Protein AF-X1NCQ0-F1 (afdb_monomer)

InterPro domains:
  IPR037110 Beta-galactosidase, domain 2 superfamily [G3DSA:2.102.20.10] (114-263)

Radius of gyration: 25.23 Å; Cα contacts (8 Å, |Δi|>4): 602; chains: 1; bounding box: 62×39×70 Å

Nearest PDB structures (foldseek):
  7vkx-assembly1_A  TM=8.506E-01  e=2.298E-07  Ignavibacterium album JCM 16511
  7x87-assembly1_A  TM=8.178E-01  e=2.187E-07  Ignavibacterium album
  7vl2-assembly1_B  TM=8.192E-01  e=2.414E-07  Ignavibacterium album JCM 16511
  7vkz-assembly1_A  TM=8.238E-01  e=3.409E-07  Ignavibacterium album JCM 16511
  7x87-assembly1_B  TM=8.189E-01  e=2.536E-07  Ignavibacterium album

Mean predicted aligned error: 5.71 Å

pLDDT: mean 92.25, std 6.55, range [54.31, 98.56]

Sequence (264 aa):
ATLPIMDLSYWKKTLLLDGLGIEISGKTKENLVKVKGKEILVRGETTIFRVSERSDAIVARTLEGKPCGLLKRKGKGRALILGFGISHVFDYHIDLIKDFASQMGIKPSIAVKLGEVMATVRSTVRAVNNSKYGFLFLNNYKDEPEHVKISLRIPGERRITSLPERGLIYVPQRSASVLPLNVPLSEKIKIKWSTVEILEYKVGKPVTLLMQGAGERDAEIVLSCKRAKIVRIDGKKNPFNYVGGLLKIHFKPSGKQQKLSIQL

Secondary structure (DSSP, 8-state):
--S--B-TTS-B--HHHHHHT-EEEEEE--SEEEETTEEEE-BSPEEEEE--S-GGGEEEEETT--EEEEEEEETTEEEEEESSBPPTTSTHHHHHHHHHHHHTT---SEEEEES--EEEEEE-SS-BTTB--EEEEEEE-SSS-EEEEEEE--TT-SS-EEESSSS-EEE-TTEEEEEEEEEEEETTEEEEEESSEEEEEE-SSSEEEEEE--TTS-EEEEEE-S--SEEEETTEE---EEETTEEEEEE---SSEEEEEEE-

Solvent-accessible surface area (backbone atoms only — not comparable to full-atom values): 14650 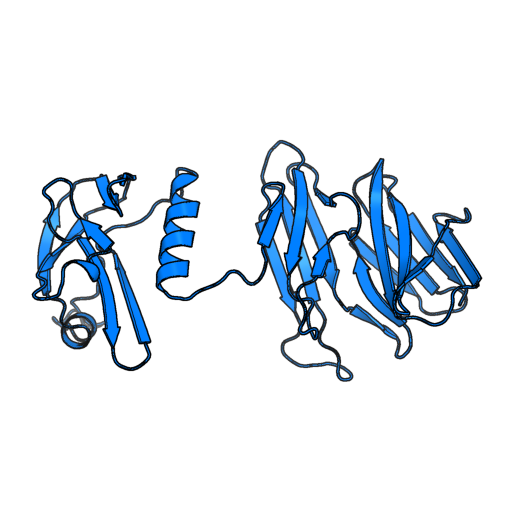Å² total; per-residue (Å²): 121,78,62,68,53,44,49,99,82,70,44,86,38,44,67,69,32,65,72,66,72,50,43,79,72,50,72,43,77,56,43,49,32,31,43,91,85,40,82,40,75,40,42,64,61,27,32,28,45,49,74,95,67,67,75,86,36,50,56,22,20,36,83,89,62,49,41,28,19,37,53,46,73,57,91,95,46,76,45,82,45,55,20,48,41,84,58,93,83,51,72,68,46,58,54,51,51,51,52,52,35,46,77,72,70,51,72,80,72,59,42,72,76,36,59,80,63,54,72,48,76,54,59,56,92,59,61,57,94,89,38,26,23,32,34,41,36,40,34,25,84,42,92,56,65,36,55,29,32,38,37,30,54,49,46,79,53,89,59,76,44,59,40,45,89,70,80,42,38,67,40,55,39,68,33,74,46,58,20,45,20,36,38,70,76,49,101,66,32,28,36,50,35,31,67,33,30,70,80,45,77,47,89,60,94,50,28,36,36,36,31,42,31,67,44,81,38,70,36,46,40,31,29,42,44,70,78,66,78,45,40,24,50,73,82,42,82,44,71,69,49,75,58,97,72,26,41,39,38,62,50,62,31,76,54,46,79,41,41,40,36,39,33,99

Foldseek 3Di:
DLDDQADPVRHGDCCVCVLQVKDFPDWDQDQWKAFVNDIAGFDDIQTFIDDPDDPVQQRIAHPVRTGRWGWTDDDPAIDTGGSTHHDPPDPVSVVVVVVVCVVRVHDDQKDWPFWDWDWDWDWDPDADVLFIWTWIKTFAAAQAKIWTWMWHAFGPHDDIDIPPPDGTQIAGHRGMFTKIDQADPDPAKTWNIWSWDFPDWDVDQKTKTWTAGQFDDKIKTKMQHPDWPFKDKQNHTFDWDADPNIIIGIDGGHNDIIMIITHD

Structure (mmCIF, N/CA/C/O backbone):
data_AF-X1NCQ0-F1
#
_entry.id   AF-X1NCQ0-F1
#
loop_
_atom_site.group_PDB
_atom_site.id
_atom_site.type_symbol
_atom_site.label_atom_id
_atom_site.label_alt_id
_atom_site.label_comp_id
_atom_site.label_asym_id
_atom_site.label_entity_id
_atom_site.label_seq_id
_atom_site.pdbx_PDB_ins_code
_atom_site.Cartn_x
_atom_site.Cartn_y
_atom_site.Cartn_z
_atom_site.occupancy
_atom_site.B_iso_or_equiv
_atom_site.auth_seq_id
_atom_site.auth_comp_id
_atom_site.auth_asym_id
_atom_site.auth_atom_id
_atom_site.pdbx_PDB_model_num
ATOM 1 N N . ALA A 1 1 ? 25.318 6.164 -21.129 1.00 54.31 1 ALA A N 1
ATOM 2 C CA . ALA A 1 1 ? 24.794 4.908 -21.706 1.00 54.31 1 ALA A CA 1
ATOM 3 C C . ALA A 1 1 ? 23.950 4.246 -20.634 1.00 54.31 1 ALA A C 1
ATOM 5 O O . ALA A 1 1 ? 24.338 4.326 -19.476 1.00 54.31 1 ALA A O 1
ATOM 6 N N . THR A 1 2 ? 22.807 3.660 -20.986 1.00 69.81 2 THR A N 1
ATOM 7 C CA . THR A 1 2 ? 21.862 3.123 -19.988 1.00 69.81 2 THR A CA 1
ATOM 8 C C . THR A 1 2 ? 22.340 1.805 -19.365 1.00 69.81 2 THR A C 1
ATOM 10 O O . THR A 1 2 ? 21.881 1.423 -18.295 1.00 69.81 2 THR A O 1
ATOM 13 N N . LEU A 1 3 ? 23.321 1.144 -19.993 1.00 83.44 3 LEU A N 1
ATOM 14 C CA . LEU A 1 3 ? 24.058 0.003 -19.450 1.00 83.44 3 LEU A CA 1
ATOM 15 C C . LEU A 1 3 ? 25.558 0.335 -19.345 1.00 83.44 3 LEU A C 1
ATOM 17 O O . LEU A 1 3 ? 26.074 1.056 -20.208 1.00 83.44 3 LEU A O 1
ATOM 21 N N . PRO A 1 4 ? 26.266 -0.186 -18.326 1.00 88.56 4 PRO A N 1
ATOM 22 C CA . PRO A 1 4 ? 27.700 0.026 -18.166 1.00 88.56 4 PRO A CA 1
ATOM 23 C C . PRO A 1 4 ? 28.485 -0.708 -19.263 1.00 88.56 4 PRO A C 1
ATOM 25 O O . PRO A 1 4 ? 28.293 -1.902 -19.484 1.00 88.56 4 PRO A O 1
ATOM 28 N N . ILE A 1 5 ? 29.374 0.023 -19.937 1.00 90.44 5 ILE A N 1
ATOM 29 C CA . ILE A 1 5 ? 30.310 -0.496 -20.957 1.00 90.44 5 ILE A CA 1
ATOM 30 C C . ILE A 1 5 ? 31.779 -0.348 -20.533 1.00 90.44 5 ILE A C 1
ATOM 32 O O . ILE A 1 5 ? 32.690 -0.667 -21.297 1.00 90.44 5 ILE A O 1
ATOM 36 N N . MET A 1 6 ? 32.001 0.179 -19.331 1.00 92.81 6 MET A N 1
ATOM 37 C CA . MET A 1 6 ? 33.302 0.387 -18.714 1.00 92.81 6 MET A CA 1
ATOM 38 C C . MET A 1 6 ? 33.254 -0.122 -17.276 1.00 92.81 6 MET A C 1
ATOM 40 O O . MET A 1 6 ? 32.185 -0.122 -16.656 1.00 92.81 6 MET A O 1
ATOM 44 N N . ASP A 1 7 ? 34.398 -0.549 -16.755 1.00 93.19 7 ASP A N 1
ATOM 45 C CA . ASP A 1 7 ? 34.560 -0.824 -15.332 1.00 93.19 7 ASP A CA 1
ATOM 46 C C . ASP A 1 7 ? 34.937 0.433 -14.533 1.00 93.19 7 ASP A C 1
ATOM 48 O O . ASP A 1 7 ? 34.972 1.548 -15.056 1.00 93.19 7 ASP A O 1
ATOM 52 N N . LEU A 1 8 ? 35.189 0.252 -13.235 1.00 93.81 8 LEU A N 1
ATOM 53 C CA . LEU A 1 8 ? 35.557 1.338 -12.323 1.00 93.81 8 LEU A CA 1
ATOM 54 C C . LEU A 1 8 ? 36.931 1.953 -12.638 1.00 93.81 8 LEU A C 1
ATOM 56 O O . LEU A 1 8 ? 37.225 3.046 -12.163 1.00 93.81 8 LEU A O 1
ATOM 60 N N . SER A 1 9 ? 37.750 1.275 -13.445 1.00 96.06 9 SER A N 1
ATOM 61 C CA . SER A 1 9 ? 39.043 1.754 -13.940 1.00 96.06 9 SER A CA 1
ATOM 62 C C . SER A 1 9 ? 38.930 2.401 -15.325 1.00 96.06 9 SER A C 1
ATOM 64 O O . SER A 1 9 ? 39.948 2.716 -15.935 1.00 96.06 9 SER A O 1
ATOM 66 N N . TYR A 1 10 ? 37.703 2.620 -15.818 1.00 91.38 10 TYR A N 1
ATOM 67 C CA . TYR A 1 10 ? 37.395 3.153 -17.149 1.00 91.38 10 TYR A CA 1
ATOM 68 C C . TYR A 1 10 ? 37.857 2.266 -18.311 1.00 91.38 10 TYR A C 1
ATOM 70 O O . TYR A 1 10 ? 37.913 2.713 -19.458 1.00 91.38 10 TYR A O 1
ATOM 78 N N . TRP A 1 11 ? 38.151 0.991 -18.060 1.00 94.88 11 TRP A N 1
ATOM 79 C CA . TRP A 1 11 ? 38.487 0.054 -19.124 1.00 94.88 11 TRP A CA 1
ATOM 80 C C . TRP A 1 11 ? 37.221 -0.510 -19.747 1.00 94.88 11 TRP A C 1
ATOM 82 O O . TRP A 1 11 ? 36.245 -0.795 -19.049 1.00 94.88 11 TRP A O 1
ATOM 92 N N . LYS A 1 12 ? 37.227 -0.688 -21.074 1.00 92.94 12 LYS A N 1
ATOM 93 C CA . LYS A 1 12 ? 36.084 -1.255 -21.799 1.00 92.94 12 LYS A CA 1
ATOM 94 C C . LYS A 1 12 ? 35.770 -2.645 -21.246 1.00 92.94 12 LYS A C 1
ATOM 96 O O . LYS A 1 12 ? 36.561 -3.574 -21.395 1.00 92.94 12 LYS A O 1
ATOM 101 N N . LYS A 1 13 ? 34.595 -2.785 -20.633 1.00 93.62 13 LYS A N 1
ATOM 102 C CA . LYS A 1 13 ? 34.150 -4.021 -19.990 1.00 93.62 13 LYS A CA 1
ATOM 103 C C . LYS A 1 13 ? 32.632 -4.142 -20.073 1.00 93.62 13 LYS A C 1
ATOM 105 O O . LYS A 1 13 ? 31.901 -3.336 -19.505 1.00 93.62 13 LYS A O 1
ATOM 110 N N . THR A 1 14 ? 32.159 -5.158 -20.790 1.00 91.06 14 THR A N 1
ATOM 111 C CA . THR A 1 14 ? 30.751 -5.330 -21.198 1.00 91.06 14 THR A CA 1
ATOM 112 C C . THR A 1 14 ? 30.057 -6.513 -20.527 1.00 91.06 14 THR A C 1
ATOM 114 O O . THR A 1 14 ? 29.036 -6.982 -21.017 1.00 91.06 14 THR A O 1
ATOM 117 N N . LEU A 1 15 ? 30.543 -6.955 -19.360 1.00 91.69 15 LEU A N 1
ATOM 118 C CA . LEU A 1 15 ? 30.093 -8.184 -18.682 1.00 91.69 15 LEU A CA 1
ATOM 119 C C . LEU A 1 15 ? 28.567 -8.353 -18.600 1.00 91.69 15 LEU A C 1
ATOM 121 O O . LEU A 1 15 ? 28.059 -9.460 -18.772 1.00 91.69 15 LEU A O 1
ATOM 125 N N . LEU A 1 16 ? 27.829 -7.272 -18.322 1.00 89.12 16 LEU A N 1
ATOM 126 C CA . LEU A 1 16 ? 26.368 -7.321 -18.238 1.00 89.12 16 LEU A CA 1
ATOM 127 C C . LEU A 1 16 ? 25.710 -7.512 -19.614 1.00 89.12 16 LEU A C 1
ATOM 129 O O . LEU A 1 16 ? 24.751 -8.272 -19.723 1.00 89.12 16 LEU A O 1
ATOM 133 N N . LEU A 1 17 ? 26.223 -6.844 -20.650 1.00 89.25 17 LEU A N 1
ATOM 134 C CA . LEU A 1 17 ? 25.743 -6.976 -22.026 1.00 89.25 17 LEU A CA 1
ATOM 135 C C . LEU A 1 17 ? 26.025 -8.380 -22.562 1.00 89.25 17 LEU A C 1
ATOM 137 O O . LEU A 1 17 ? 25.099 -9.056 -23.009 1.00 89.25 17 LEU A O 1
ATOM 141 N N . ASP A 1 18 ? 27.270 -8.838 -22.417 1.00 89.06 18 ASP A N 1
ATOM 142 C CA . ASP A 1 18 ? 27.722 -10.161 -22.858 1.00 89.06 18 ASP A CA 1
ATOM 143 C C . ASP A 1 18 ? 26.929 -11.251 -22.134 1.00 89.06 18 ASP A C 1
ATOM 145 O O . ASP A 1 18 ? 26.393 -12.181 -22.736 1.00 89.06 18 ASP A O 1
ATOM 149 N N . GLY A 1 19 ? 26.750 -11.081 -20.821 1.00 88.50 19 GLY A N 1
ATOM 150 C CA . GLY A 1 19 ? 25.954 -11.976 -20.001 1.00 88.50 19 GLY A CA 1
ATOM 151 C C . GLY A 1 19 ? 24.482 -12.046 -20.414 1.00 88.50 19 GLY A C 1
ATOM 152 O O . GLY A 1 19 ? 23.867 -13.092 -20.215 1.00 88.50 19 GLY A O 1
ATOM 153 N N . LEU A 1 20 ? 23.902 -10.980 -20.961 1.00 87.94 20 LEU A N 1
ATOM 154 C CA . LEU A 1 20 ? 22.500 -10.940 -21.387 1.00 87.94 20 LEU A CA 1
ATOM 155 C C . LEU A 1 20 ? 22.315 -11.177 -22.893 1.00 87.94 20 LEU A C 1
ATOM 157 O O . LEU A 1 20 ? 21.171 -11.177 -23.354 1.00 87.94 20 LEU A O 1
ATOM 161 N N . GLY A 1 21 ? 23.401 -11.369 -23.651 1.00 87.94 21 GLY A N 1
ATOM 162 C CA . GLY A 1 21 ? 23.351 -11.477 -25.109 1.00 87.94 21 GLY A CA 1
ATOM 163 C C . GLY A 1 21 ? 22.728 -10.234 -25.749 1.00 87.94 21 GLY A C 1
ATOM 164 O O . GLY A 1 21 ? 21.796 -10.341 -26.550 1.00 87.94 21 GLY A O 1
ATOM 165 N N . ILE A 1 22 ? 23.158 -9.048 -25.310 1.00 88.50 22 ILE A N 1
ATOM 166 C CA . ILE A 1 22 ? 22.684 -7.754 -25.813 1.00 88.50 22 ILE A CA 1
ATOM 167 C C . ILE A 1 22 ? 23.851 -7.034 -26.472 1.00 88.50 22 ILE A C 1
ATOM 169 O O . ILE A 1 22 ? 24.906 -6.889 -25.867 1.00 88.50 22 ILE A O 1
ATOM 173 N N . GLU A 1 23 ? 23.629 -6.495 -27.664 1.00 90.44 23 GLU A N 1
ATOM 174 C CA . GLU A 1 23 ? 24.571 -5.592 -28.318 1.00 90.44 23 GLU A CA 1
ATOM 175 C C . GLU A 1 23 ? 23.929 -4.206 -28.462 1.00 90.44 23 GLU A C 1
ATOM 177 O O . GLU A 1 23 ? 22.739 -4.078 -28.758 1.00 90.44 23 GLU A O 1
ATOM 182 N N . ILE A 1 24 ? 24.708 -3.147 -28.237 1.00 92.00 24 ILE A N 1
ATOM 183 C CA . ILE A 1 24 ? 24.272 -1.771 -28.495 1.00 92.00 24 ILE A CA 1
ATOM 184 C C . ILE A 1 24 ? 24.602 -1.439 -29.948 1.00 92.00 24 ILE A C 1
ATOM 186 O O . ILE A 1 24 ? 25.769 -1.447 -30.327 1.00 92.00 24 ILE A O 1
ATOM 190 N N . SER A 1 25 ? 23.589 -1.105 -30.748 1.00 92.19 25 SER A N 1
ATOM 191 C CA . SER A 1 25 ? 23.774 -0.728 -32.156 1.00 92.19 25 SER A CA 1
ATOM 192 C C . SER A 1 25 ? 23.889 0.775 -32.377 1.00 92.19 25 SER A C 1
ATOM 194 O O . SER A 1 25 ? 24.258 1.204 -33.465 1.00 92.19 25 SER A O 1
ATOM 196 N N . GLY A 1 26 ? 23.518 1.587 -31.388 1.00 92.62 26 GLY A N 1
ATOM 197 C CA . GLY A 1 26 ? 23.587 3.038 -31.498 1.00 92.62 26 GLY A CA 1
ATOM 198 C C . GLY A 1 26 ? 22.748 3.756 -30.453 1.00 92.62 26 GLY A C 1
ATOM 199 O O . GLY A 1 26 ? 22.337 3.181 -29.442 1.00 92.62 26 GLY A O 1
ATOM 200 N N . LYS A 1 27 ? 22.497 5.037 -30.713 1.00 93.38 27 LYS A N 1
ATOM 201 C CA . LYS A 1 27 ? 21.661 5.904 -29.886 1.00 93.38 27 LYS A CA 1
ATOM 202 C C . LYS A 1 27 ? 20.860 6.865 -30.759 1.00 93.38 27 LYS A C 1
ATOM 204 O O . LYS A 1 27 ? 21.308 7.212 -31.847 1.00 93.38 27 LYS A O 1
ATOM 209 N N . THR A 1 28 ? 19.725 7.325 -30.249 1.00 93.06 28 THR A N 1
ATOM 210 C CA . THR A 1 28 ? 18.941 8.433 -30.813 1.00 93.06 28 THR A CA 1
ATOM 211 C C . THR A 1 28 ? 18.637 9.464 -29.724 1.00 93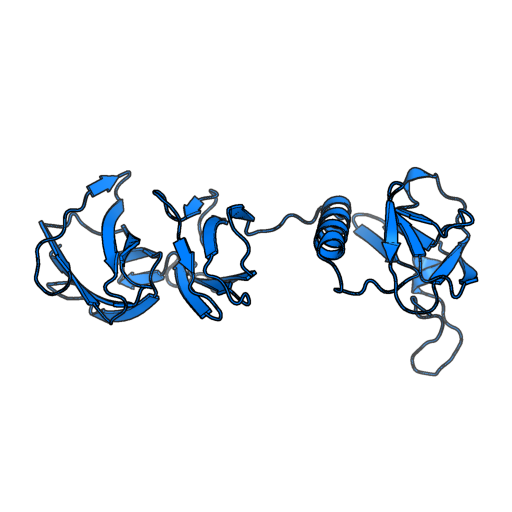.06 28 THR A C 1
ATOM 213 O O . THR A 1 28 ? 18.621 9.137 -28.535 1.00 93.06 28 THR A O 1
ATOM 216 N N . LYS A 1 29 ? 18.413 10.719 -30.123 1.00 89.44 29 LYS A N 1
ATOM 217 C CA . LYS A 1 29 ? 17.981 11.813 -29.234 1.00 89.44 29 LYS A CA 1
ATOM 218 C C . LYS A 1 29 ? 16.459 12.006 -29.232 1.00 89.44 29 LYS A C 1
ATOM 220 O O . LYS A 1 29 ? 15.976 12.987 -28.676 1.00 89.44 29 LYS A O 1
ATOM 225 N N . GLU A 1 30 ? 15.712 11.084 -29.841 1.00 86.12 30 GLU A N 1
ATOM 226 C CA . GLU A 1 30 ? 14.252 11.052 -29.748 1.00 86.12 30 GLU A CA 1
ATOM 227 C C . GLU A 1 30 ? 13.794 10.975 -28.288 1.00 86.12 30 GLU A C 1
ATOM 229 O O . GLU A 1 30 ? 14.270 10.150 -27.501 1.00 86.12 30 GLU A O 1
ATOM 234 N N . ASN A 1 31 ? 12.825 11.824 -27.956 1.00 89.88 31 ASN A N 1
ATOM 235 C CA . ASN A 1 31 ? 12.146 11.867 -26.666 1.00 89.88 31 ASN A CA 1
ATOM 236 C C . ASN A 1 31 ? 10.848 11.044 -26.657 1.00 89.88 31 ASN A C 1
ATOM 238 O O . ASN A 1 31 ? 10.126 11.078 -25.667 1.00 89.88 31 ASN A O 1
ATOM 242 N N . LEU A 1 32 ? 10.543 10.309 -27.727 1.00 93.69 32 LEU A N 1
ATOM 243 C CA . LEU A 1 32 ? 9.369 9.448 -27.825 1.00 93.69 32 LEU A CA 1
ATOM 244 C C . LEU A 1 32 ? 9.776 8.019 -28.174 1.00 93.69 32 LEU A C 1
ATOM 246 O O . LEU A 1 32 ? 10.616 7.779 -29.038 1.00 93.69 32 LEU A O 1
ATOM 250 N N . VAL A 1 33 ? 9.138 7.059 -27.511 1.00 95.00 33 VAL A N 1
ATOM 251 C CA . VAL A 1 33 ? 9.261 5.629 -27.817 1.00 95.00 33 VAL A CA 1
ATOM 252 C C . VAL A 1 33 ? 7.883 4.985 -27.858 1.00 95.00 33 VAL A C 1
ATOM 254 O O . VAL A 1 33 ? 6.957 5.426 -27.184 1.00 95.00 33 VAL A O 1
ATOM 257 N N . LYS A 1 34 ? 7.741 3.904 -28.619 1.00 95.38 34 LYS A N 1
ATOM 258 C CA . LYS A 1 34 ? 6.532 3.087 -28.681 1.00 95.38 34 LYS A CA 1
ATOM 259 C C . LYS A 1 34 ? 6.633 1.912 -27.716 1.00 95.38 34 LYS A C 1
ATOM 261 O O . LYS A 1 34 ? 7.477 1.034 -27.894 1.00 95.38 34 LYS A O 1
ATOM 266 N N . VAL A 1 35 ? 5.730 1.854 -26.741 1.00 93.62 35 VAL A N 1
ATOM 267 C CA . VAL A 1 35 ? 5.536 0.712 -25.833 1.00 93.62 35 VAL A CA 1
ATOM 268 C C . VAL A 1 35 ? 4.133 0.163 -26.051 1.00 93.62 35 VAL A C 1
ATOM 270 O O . VAL A 1 35 ? 3.152 0.873 -25.847 1.00 93.62 35 VAL A O 1
ATOM 273 N N . LYS A 1 36 ? 4.018 -1.098 -26.493 1.00 86.62 36 LYS A N 1
ATOM 274 C CA . LYS A 1 36 ? 2.725 -1.736 -26.834 1.00 86.62 36 LYS A CA 1
ATOM 275 C C . LYS A 1 36 ? 1.837 -0.865 -27.749 1.00 86.62 36 LYS A C 1
ATOM 277 O O . LYS A 1 36 ? 0.632 -0.763 -27.544 1.00 86.62 36 LYS A O 1
ATOM 282 N N . GLY A 1 37 ? 2.448 -0.192 -28.724 1.00 85.31 37 GLY A N 1
ATOM 283 C CA . GLY A 1 37 ? 1.751 0.690 -29.668 1.00 85.31 37 GLY A CA 1
ATOM 284 C C . GLY A 1 37 ? 1.400 2.085 -29.138 1.00 85.31 37 GLY A C 1
ATOM 285 O O . GLY A 1 37 ? 0.923 2.900 -29.918 1.00 85.31 37 GLY A O 1
ATOM 286 N N . LYS A 1 38 ? 1.664 2.393 -27.862 1.00 91.44 38 LYS A N 1
ATOM 287 C CA . LYS A 1 38 ? 1.481 3.735 -27.289 1.00 91.44 38 LYS A CA 1
ATOM 288 C C . LYS A 1 38 ? 2.777 4.527 -27.346 1.00 91.44 38 LYS A C 1
ATOM 290 O O . LYS A 1 38 ? 3.835 3.978 -27.044 1.00 91.44 38 LYS A O 1
ATOM 295 N N . GLU A 1 39 ? 2.684 5.805 -27.686 1.00 94.00 39 GLU A N 1
ATOM 296 C CA . GLU A 1 39 ? 3.813 6.731 -27.627 1.00 94.00 39 GLU A CA 1
ATOM 297 C C . GLU A 1 39 ? 4.021 7.211 -26.191 1.00 94.00 39 GLU A C 1
ATOM 299 O O . GLU A 1 39 ? 3.089 7.641 -25.514 1.00 94.00 39 GLU A O 1
ATOM 304 N N . ILE A 1 40 ? 5.253 7.081 -25.714 1.00 93.38 40 ILE A N 1
ATOM 305 C CA . ILE A 1 40 ? 5.666 7.374 -24.348 1.00 93.38 40 ILE A CA 1
ATOM 306 C C . ILE A 1 40 ? 6.763 8.427 -24.409 1.00 93.38 40 ILE A C 1
ATOM 308 O O . ILE A 1 40 ? 7.797 8.206 -25.042 1.00 93.38 40 ILE A O 1
ATOM 312 N N . LEU A 1 41 ? 6.552 9.541 -23.707 1.00 93.31 41 LEU A N 1
ATOM 313 C CA . LEU A 1 41 ? 7.596 10.534 -23.469 1.00 93.31 41 LEU A CA 1
ATOM 314 C C . LEU A 1 41 ? 8.713 9.939 -22.603 1.00 93.31 41 LEU A C 1
ATOM 316 O O . LEU A 1 41 ? 8.469 9.405 -21.523 1.00 93.31 41 LEU A O 1
ATOM 320 N N . VAL A 1 42 ? 9.951 10.063 -23.061 1.00 92.19 42 VAL A N 1
ATOM 321 C CA . VAL A 1 42 ? 11.150 9.594 -22.364 1.00 92.19 42 VAL A CA 1
ATOM 322 C C . VAL A 1 42 ? 12.160 10.722 -22.215 1.00 92.19 42 VAL A C 1
ATOM 324 O O . VAL A 1 42 ? 12.073 11.757 -22.876 1.00 92.19 42 VAL A O 1
ATOM 327 N N . ARG A 1 43 ? 13.132 10.535 -21.321 1.00 87.81 43 ARG A N 1
ATOM 328 C CA . ARG A 1 43 ? 14.215 11.497 -21.101 1.00 87.81 43 ARG A CA 1
ATOM 329 C C . ARG A 1 43 ? 15.579 10.942 -21.480 1.00 87.81 43 ARG A C 1
ATOM 331 O O . ARG A 1 43 ? 15.896 9.785 -21.198 1.00 87.81 43 ARG A O 1
ATOM 338 N N . GLY A 1 44 ? 16.408 11.844 -22.002 1.00 85.75 44 GLY A N 1
ATOM 339 C CA . GLY A 1 44 ? 17.798 11.585 -22.363 1.00 85.75 44 GLY A CA 1
ATOM 340 C C . GLY A 1 44 ? 17.954 10.915 -23.726 1.00 85.75 44 GLY A C 1
ATOM 341 O O . GLY A 1 44 ? 17.010 10.820 -24.503 1.00 85.75 44 GLY A O 1
ATOM 342 N N . GLU A 1 45 ? 19.176 10.465 -24.015 1.00 91.12 45 GLU A N 1
ATOM 343 C CA . GLU A 1 45 ? 19.451 9.660 -25.205 1.00 91.12 45 GLU A CA 1
ATOM 344 C C . GLU A 1 45 ? 18.829 8.268 -25.060 1.00 91.12 45 GLU A C 1
ATOM 346 O O . GLU A 1 45 ? 19.033 7.585 -24.053 1.00 91.12 45 GLU A O 1
ATOM 351 N N . THR A 1 46 ? 18.141 7.815 -26.102 1.00 94.44 46 THR A N 1
ATOM 352 C CA . THR A 1 46 ? 17.603 6.461 -26.187 1.00 94.44 46 THR A CA 1
ATOM 353 C C . THR A 1 46 ? 18.647 5.537 -26.807 1.00 94.44 46 THR A C 1
ATOM 355 O O . THR A 1 46 ? 19.046 5.699 -27.959 1.00 94.44 46 THR A O 1
ATOM 358 N N . THR A 1 47 ? 19.096 4.547 -26.040 1.00 94.62 47 THR A N 1
ATOM 359 C CA . THR A 1 47 ? 19.996 3.486 -26.504 1.00 94.62 47 THR A CA 1
ATOM 360 C C . THR A 1 47 ? 19.227 2.492 -27.371 1.00 94.62 47 THR A C 1
ATOM 362 O O . THR A 1 47 ? 18.160 2.016 -26.981 1.00 94.62 47 THR A O 1
ATOM 365 N N . ILE A 1 48 ? 19.787 2.167 -28.535 1.00 94.88 48 ILE A N 1
ATOM 366 C CA . ILE A 1 48 ? 19.226 1.212 -29.490 1.00 94.88 48 ILE A CA 1
ATOM 367 C C . ILE A 1 48 ? 20.001 -0.098 -29.375 1.00 94.88 48 ILE A C 1
ATOM 369 O O . ILE A 1 48 ? 21.236 -0.103 -29.338 1.00 94.88 48 ILE A O 1
ATOM 373 N N . PHE A 1 49 ? 19.272 -1.206 -29.323 1.00 93.00 49 PHE A N 1
ATOM 374 C CA . PHE A 1 49 ? 19.838 -2.538 -29.184 1.00 93.00 49 PHE A CA 1
ATOM 375 C C . PHE A 1 49 ? 19.746 -3.317 -30.493 1.00 93.00 49 PHE A C 1
ATOM 377 O O . PHE A 1 49 ? 18.703 -3.326 -31.153 1.00 93.00 49 PHE A O 1
ATOM 384 N N . ARG A 1 50 ? 20.817 -4.042 -30.825 1.00 89.38 50 ARG A N 1
ATOM 385 C CA . ARG A 1 50 ? 20.761 -5.127 -31.802 1.00 89.38 50 ARG A CA 1
ATOM 386 C C . ARG A 1 50 ? 20.321 -6.391 -31.078 1.00 89.38 50 ARG A C 1
ATOM 388 O O . ARG A 1 50 ? 20.895 -6.775 -30.061 1.00 89.38 50 ARG A O 1
ATOM 395 N N . VAL A 1 51 ? 19.286 -7.028 -31.606 1.00 76.38 51 VAL A N 1
ATOM 396 C CA . VAL A 1 51 ? 18.736 -8.269 -31.062 1.00 76.38 51 VAL A CA 1
ATOM 397 C C . VAL A 1 51 ? 18.486 -9.259 -32.187 1.00 76.38 51 VAL A C 1
ATOM 399 O O . VAL A 1 51 ? 17.866 -8.916 -33.187 1.00 76.38 51 VAL A O 1
ATOM 402 N N . SER A 1 52 ? 18.957 -10.488 -31.992 1.00 69.81 52 SER A N 1
ATOM 403 C CA . SER A 1 52 ? 18.656 -11.671 -32.811 1.00 69.81 52 SER A CA 1
ATOM 404 C C . SER A 1 52 ? 17.464 -12.477 -32.268 1.00 69.81 52 SER A C 1
ATOM 406 O O . SER A 1 52 ? 17.174 -13.570 -32.747 1.00 69.81 52 SER A O 1
ATOM 408 N N . GLU A 1 53 ? 16.785 -11.964 -31.237 1.00 63.56 53 GLU A N 1
ATOM 409 C CA . GLU A 1 53 ? 15.692 -12.647 -30.542 1.00 63.56 53 GLU A CA 1
ATOM 410 C C . GLU A 1 53 ? 14.322 -12.452 -31.204 1.00 63.56 53 GLU A C 1
ATOM 412 O O . GLU A 1 53 ? 14.115 -11.572 -32.041 1.00 63.56 53 GLU A O 1
ATOM 417 N N . ARG A 1 54 ? 13.363 -13.286 -30.778 1.00 68.19 54 ARG A N 1
ATOM 418 C CA . ARG A 1 54 ? 11.952 -13.205 -31.171 1.00 68.19 54 ARG A CA 1
ATOM 419 C C . ARG A 1 54 ? 11.347 -11.839 -30.814 1.00 68.19 54 ARG A C 1
ATOM 421 O O . ARG A 1 54 ? 11.728 -11.195 -29.837 1.00 68.19 54 ARG A O 1
ATOM 428 N N . SER A 1 55 ? 10.367 -11.406 -31.606 1.00 66.94 55 SER A N 1
ATOM 429 C CA . SER A 1 55 ? 9.737 -10.084 -31.492 1.00 66.94 55 SER A CA 1
ATOM 430 C C . SER A 1 55 ? 9.039 -9.822 -30.153 1.00 66.94 55 SER A C 1
ATOM 432 O O . SER A 1 55 ? 8.886 -8.665 -29.774 1.00 66.94 55 SER A O 1
ATOM 434 N N . ASP A 1 56 ? 8.626 -10.871 -29.441 1.00 69.38 56 ASP A N 1
ATOM 435 C CA . ASP A 1 56 ? 7.953 -10.826 -28.137 1.00 69.38 56 ASP A CA 1
ATOM 436 C C . ASP A 1 56 ? 8.885 -10.443 -26.973 1.00 69.38 56 ASP A C 1
ATOM 438 O O . ASP A 1 56 ? 8.410 -9.991 -25.932 1.00 69.38 56 ASP A O 1
ATOM 442 N N . ALA A 1 57 ? 10.206 -10.552 -27.150 1.00 84.88 57 ALA A N 1
ATOM 443 C CA . ALA A 1 57 ? 11.191 -10.071 -26.180 1.00 84.88 57 ALA A CA 1
ATOM 444 C C . ALA A 1 57 ? 11.401 -8.544 -26.240 1.00 84.88 57 ALA A C 1
ATOM 446 O O . ALA A 1 57 ? 12.019 -7.966 -25.343 1.00 84.88 57 ALA A O 1
ATOM 447 N N . ILE A 1 58 ? 10.896 -7.874 -27.283 1.00 93.38 58 ILE A N 1
ATOM 448 C CA . ILE A 1 58 ? 11.032 -6.427 -27.475 1.00 93.38 58 ILE A CA 1
ATOM 449 C C . ILE A 1 58 ? 9.817 -5.733 -26.859 1.00 93.38 58 ILE A C 1
ATOM 451 O O . ILE A 1 58 ? 8.706 -5.813 -27.376 1.00 93.38 58 ILE A O 1
ATOM 455 N N . VAL A 1 59 ? 10.040 -5.009 -25.764 1.00 94.31 59 VAL A N 1
ATOM 456 C CA . VAL A 1 59 ? 8.976 -4.306 -25.029 1.00 94.31 59 VAL A CA 1
ATOM 457 C C . VAL A 1 59 ? 8.829 -2.841 -25.437 1.00 94.31 59 VAL A C 1
ATOM 459 O O . VAL A 1 59 ? 7.790 -2.241 -25.169 1.00 94.31 59 VAL A O 1
ATOM 462 N N . ALA A 1 60 ? 9.844 -2.262 -26.086 1.00 95.06 60 ALA A N 1
ATOM 463 C CA . ALA A 1 60 ? 9.812 -0.882 -26.560 1.00 95.06 60 ALA A CA 1
ATOM 464 C C . ALA A 1 60 ? 10.621 -0.691 -27.850 1.00 95.06 60 ALA A C 1
ATOM 466 O O . ALA A 1 60 ? 11.651 -1.344 -28.060 1.00 95.06 60 ALA A O 1
ATOM 467 N N . ARG A 1 61 ? 10.163 0.232 -28.698 1.00 95.56 61 ARG A N 1
ATOM 468 C CA . ARG A 1 61 ? 10.811 0.616 -29.960 1.00 95.56 61 ARG A CA 1
ATOM 469 C C . ARG A 1 61 ? 10.906 2.132 -30.092 1.00 95.56 61 ARG A C 1
ATOM 471 O O . ARG A 1 61 ? 10.070 2.841 -29.546 1.00 95.56 61 ARG A O 1
ATOM 478 N N . THR A 1 62 ? 11.885 2.632 -30.837 1.00 95.44 62 THR A N 1
ATOM 479 C CA . THR A 1 62 ? 11.899 4.032 -31.296 1.00 95.44 62 THR A CA 1
ATOM 480 C C . THR A 1 62 ? 10.739 4.287 -32.266 1.00 95.44 62 THR A C 1
ATOM 482 O O . THR A 1 62 ? 10.051 3.340 -32.674 1.00 95.44 62 THR A O 1
ATOM 485 N N . LEU A 1 63 ? 10.508 5.541 -32.669 1.00 94.00 63 LEU A N 1
ATOM 486 C CA . LEU A 1 63 ? 9.462 5.842 -33.657 1.00 94.00 63 LEU A CA 1
ATOM 487 C C . LEU A 1 63 ? 9.752 5.189 -35.017 1.00 94.00 63 LEU A C 1
ATOM 489 O O . LEU A 1 63 ? 8.832 4.694 -35.666 1.00 94.00 63 LEU 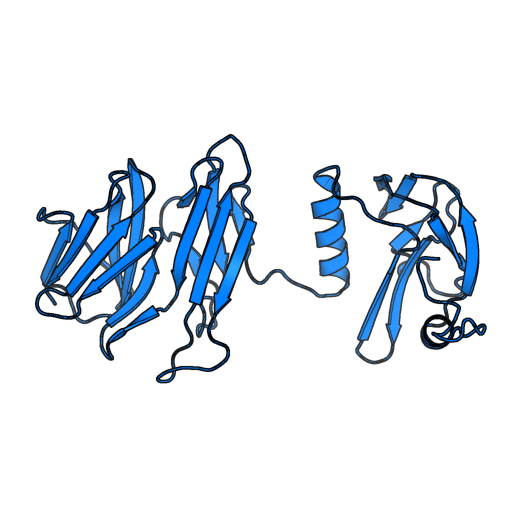A O 1
ATOM 493 N N . GLU A 1 64 ? 11.035 5.079 -35.369 1.00 92.12 64 GLU A N 1
ATOM 494 C CA . GLU A 1 64 ? 11.553 4.348 -36.537 1.00 92.12 64 GLU A CA 1
ATOM 495 C C . GLU A 1 64 ? 11.483 2.812 -36.395 1.00 92.12 64 GLU A C 1
ATOM 497 O O . GLU A 1 64 ? 11.949 2.074 -37.261 1.00 92.12 64 GLU A O 1
ATOM 502 N N . GLY A 1 65 ? 10.953 2.292 -35.284 1.00 92.50 65 GLY A N 1
ATOM 503 C CA . GLY A 1 65 ? 10.770 0.857 -35.064 1.00 92.50 65 GLY A CA 1
ATOM 504 C C . GLY A 1 65 ? 12.008 0.109 -34.559 1.00 92.50 65 GLY A C 1
ATOM 505 O O . GLY A 1 65 ? 11.945 -1.114 -34.371 1.00 92.50 65 GLY A O 1
ATOM 506 N N . LYS A 1 66 ? 13.117 0.804 -34.278 1.00 93.94 66 LYS A N 1
ATOM 507 C CA . LYS A 1 66 ? 14.353 0.179 -33.786 1.00 93.94 66 LYS A CA 1
ATOM 508 C C . LYS A 1 66 ? 14.193 -0.259 -32.318 1.00 93.94 66 LYS A C 1
ATOM 510 O O . LYS A 1 66 ? 13.611 0.489 -31.534 1.00 93.94 66 LYS A O 1
ATOM 515 N N . PRO A 1 67 ? 14.676 -1.445 -31.903 1.00 94.75 67 PRO A N 1
ATOM 516 C CA . PRO A 1 67 ? 14.504 -1.925 -30.529 1.00 94.75 67 PRO A CA 1
ATOM 517 C C . PRO A 1 67 ? 15.221 -1.037 -29.504 1.00 94.75 67 PRO A C 1
ATOM 519 O O . PRO A 1 67 ? 16.424 -0.809 -29.609 1.00 94.75 67 PRO A O 1
ATOM 522 N N . CYS A 1 68 ? 14.498 -0.575 -28.483 1.00 94.69 68 CYS A N 1
ATOM 523 C CA . CYS A 1 68 ? 15.055 0.245 -27.400 1.00 94.69 68 CYS A CA 1
ATOM 524 C C . CYS A 1 68 ? 14.594 -0.185 -25.998 1.00 94.69 68 CYS A C 1
ATOM 526 O O . CYS A 1 68 ? 14.963 0.438 -25.006 1.00 94.69 68 CYS A O 1
ATOM 528 N N . GLY A 1 69 ? 13.822 -1.267 -25.883 1.00 94.62 69 GLY A N 1
ATOM 529 C CA . GLY A 1 69 ? 13.515 -1.910 -24.608 1.00 94.62 69 GLY A CA 1
ATOM 530 C C . GLY A 1 69 ? 13.362 -3.413 -24.779 1.00 94.62 69 GLY A C 1
ATOM 531 O O . GLY A 1 69 ? 12.686 -3.862 -25.705 1.00 94.62 69 GLY A O 1
ATOM 532 N N . LEU A 1 70 ? 13.983 -4.185 -23.890 1.00 94.06 70 LEU A N 1
ATOM 533 C CA . LEU A 1 70 ? 14.091 -5.640 -23.972 1.00 94.06 70 LEU A CA 1
ATOM 534 C C . LEU A 1 70 ? 13.677 -6.305 -22.657 1.00 94.06 70 LEU A C 1
ATOM 536 O O . LEU A 1 70 ? 14.004 -5.813 -21.577 1.00 94.06 70 LEU A O 1
ATOM 540 N N . LEU A 1 71 ? 13.031 -7.464 -22.748 1.00 93.00 71 LEU A N 1
ATOM 541 C CA . LEU A 1 71 ? 12.756 -8.356 -21.626 1.00 93.00 71 LEU A CA 1
ATOM 542 C C . LEU A 1 71 ? 13.537 -9.662 -21.811 1.00 93.00 71 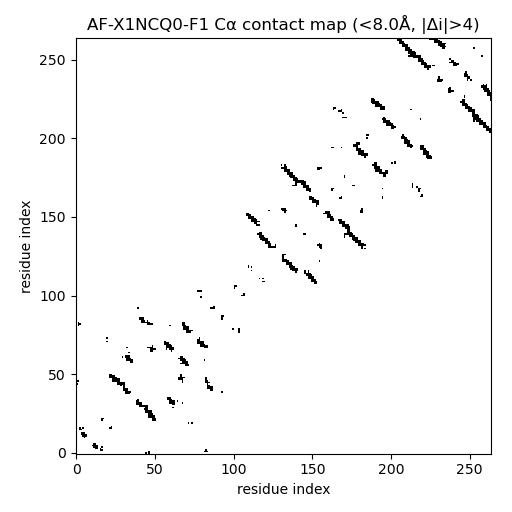LEU A C 1
ATOM 544 O O . LEU A 1 71 ? 13.121 -10.555 -22.544 1.00 93.00 71 LEU A O 1
ATOM 548 N N . LYS A 1 72 ? 14.672 -9.785 -21.121 1.00 90.12 72 LYS A N 1
ATOM 549 C CA . LYS A 1 72 ? 15.559 -10.952 -21.201 1.00 90.12 72 LYS A CA 1
ATOM 550 C C . LYS A 1 72 ? 15.264 -11.968 -20.108 1.00 90.12 72 LYS A C 1
ATOM 552 O O . LYS A 1 72 ? 14.971 -11.612 -18.965 1.00 90.12 72 LYS A O 1
ATOM 557 N N . ARG A 1 73 ? 15.423 -13.251 -20.433 1.00 89.00 73 ARG A N 1
ATOM 558 C CA . ARG A 1 73 ? 15.430 -14.359 -19.467 1.00 89.00 73 ARG A CA 1
ATOM 559 C C . ARG A 1 73 ? 16.824 -14.958 -19.386 1.00 89.00 73 ARG A C 1
ATOM 561 O O . ARG A 1 73 ? 17.427 -15.243 -20.412 1.00 89.00 73 ARG A O 1
ATOM 568 N N . LYS A 1 74 ? 17.306 -15.195 -18.167 1.00 87.56 74 LYS A N 1
ATOM 569 C CA . LYS A 1 74 ? 18.554 -15.927 -17.927 1.00 87.56 74 LYS A CA 1
ATOM 570 C C . LYS A 1 74 ? 18.388 -16.832 -16.713 1.00 87.56 74 LYS A C 1
ATOM 572 O O . LYS A 1 74 ? 18.167 -16.358 -15.598 1.00 87.56 74 LYS A O 1
ATOM 577 N N . GLY A 1 75 ? 18.451 -18.144 -16.937 1.00 89.31 75 GLY A N 1
ATOM 578 C CA . GLY A 1 75 ? 18.109 -19.138 -15.918 1.00 89.31 75 GLY A CA 1
ATOM 579 C C . GLY A 1 75 ? 16.688 -18.923 -15.381 1.00 89.31 75 GLY A C 1
ATOM 580 O O . GLY A 1 75 ? 15.734 -18.818 -16.147 1.00 89.31 75 GLY A O 1
ATOM 581 N N . LYS A 1 76 ? 16.551 -18.818 -14.053 1.00 90.06 76 LYS A N 1
ATOM 582 C CA . LYS A 1 76 ? 15.268 -18.532 -13.377 1.00 90.06 76 LYS A CA 1
ATOM 583 C C . LYS A 1 76 ? 14.936 -17.033 -13.296 1.00 90.06 76 LYS A C 1
ATOM 585 O O . LYS A 1 76 ? 13.846 -16.679 -12.853 1.00 90.06 76 LYS A O 1
ATOM 590 N N . GLY A 1 77 ? 15.867 -16.161 -13.683 1.00 91.00 77 GLY A N 1
ATOM 591 C CA . GLY A 1 77 ? 15.731 -14.710 -13.592 1.00 91.00 77 GLY A CA 1
ATOM 592 C C . GLY A 1 77 ? 15.153 -14.067 -14.852 1.00 91.00 77 GLY A C 1
ATOM 593 O O . GLY A 1 77 ? 15.171 -14.638 -15.946 1.00 91.00 77 GLY A O 1
ATOM 594 N N . ARG A 1 78 ? 14.667 -12.834 -14.686 1.00 91.94 78 ARG A N 1
ATOM 595 C CA . ARG A 1 78 ? 14.277 -11.927 -1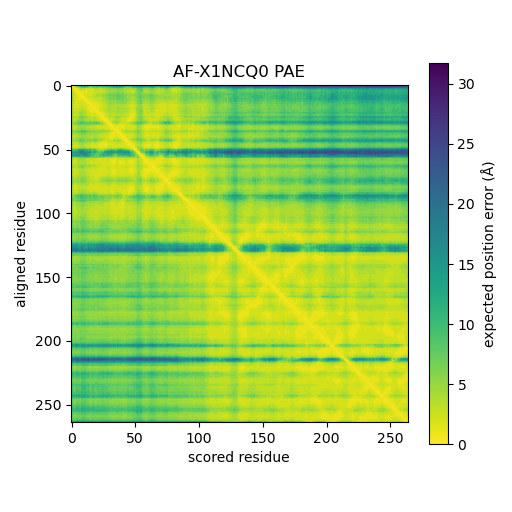5.772 1.00 91.94 78 ARG A CA 1
ATOM 596 C C . ARG A 1 78 ? 15.006 -10.601 -15.601 1.00 91.94 78 ARG A C 1
ATOM 598 O O . ARG A 1 78 ? 15.248 -10.191 -14.468 1.00 91.94 78 ARG A O 1
ATOM 605 N N . ALA A 1 79 ? 15.310 -9.936 -16.706 1.00 92.12 79 ALA A N 1
ATOM 606 C CA . ALA A 1 79 ? 15.844 -8.583 -16.731 1.00 92.12 79 ALA A CA 1
ATOM 607 C C . ALA A 1 79 ? 15.017 -7.739 -17.702 1.00 92.12 79 ALA A C 1
ATOM 609 O O . ALA A 1 79 ? 14.825 -8.130 -18.852 1.00 92.12 79 ALA A O 1
ATOM 610 N N . LEU A 1 80 ? 14.540 -6.589 -17.233 1.00 93.88 80 LEU A N 1
ATOM 611 C CA . LEU A 1 80 ? 13.961 -5.550 -18.073 1.00 93.88 80 LEU A CA 1
ATOM 612 C C . LEU A 1 80 ? 15.050 -4.515 -18.346 1.00 93.88 80 LEU A C 1
ATOM 614 O O . LEU A 1 80 ? 15.567 -3.900 -17.416 1.00 93.88 80 LEU A O 1
ATOM 618 N N . ILE A 1 81 ? 15.397 -4.339 -19.614 1.00 93.31 81 ILE A N 1
ATOM 619 C CA . ILE A 1 81 ? 16.407 -3.393 -20.069 1.00 93.31 81 ILE A CA 1
ATOM 620 C C . ILE A 1 81 ? 15.681 -2.303 -20.832 1.00 93.31 81 ILE A C 1
ATOM 622 O O . ILE A 1 81 ? 15.079 -2.571 -21.867 1.00 93.31 81 ILE A O 1
ATOM 626 N N . LEU A 1 82 ? 15.758 -1.074 -20.342 1.00 94.06 82 LEU A N 1
ATOM 627 C CA . LEU A 1 82 ? 15.229 0.091 -21.035 1.00 94.06 82 LEU A CA 1
ATOM 628 C C . LEU A 1 82 ? 16.410 0.919 -21.520 1.00 94.06 82 LEU A C 1
ATOM 630 O O . LEU A 1 82 ? 17.309 1.228 -20.749 1.00 94.06 82 LEU A O 1
ATOM 634 N N . GLY A 1 83 ? 16.428 1.255 -22.803 1.00 94.06 83 GLY A N 1
ATOM 635 C CA . GLY A 1 83 ? 17.456 2.099 -23.402 1.00 94.06 83 GLY A CA 1
ATOM 636 C C . GLY A 1 83 ? 17.282 3.578 -23.071 1.00 94.06 83 GLY A C 1
ATOM 637 O O . GLY A 1 83 ? 18.150 4.368 -23.421 1.00 94.06 83 GLY A O 1
ATOM 638 N N . PHE A 1 84 ? 16.206 3.951 -22.387 1.00 92.88 84 PHE A N 1
ATOM 639 C CA . PHE A 1 84 ? 15.761 5.321 -22.157 1.00 92.88 84 PHE A CA 1
ATOM 640 C C . PHE A 1 84 ? 15.373 5.538 -20.690 1.00 92.88 84 PHE A C 1
ATOM 642 O O . PHE A 1 84 ? 15.047 4.589 -19.973 1.00 92.88 84 PHE A O 1
ATOM 649 N N . GLY A 1 85 ? 15.381 6.796 -20.243 1.00 90.31 85 GLY A N 1
ATOM 650 C CA . GLY A 1 85 ? 14.880 7.172 -18.925 1.00 90.31 85 GLY A CA 1
ATOM 651 C C . GLY A 1 85 ? 13.367 7.377 -18.939 1.00 90.31 85 GLY A C 1
ATOM 652 O O . GLY A 1 85 ? 12.844 8.083 -19.800 1.00 90.31 85 GLY A O 1
ATOM 653 N N . ILE A 1 86 ? 12.662 6.810 -17.960 1.00 88.25 86 ILE A N 1
ATOM 654 C CA . ILE A 1 86 ? 11.255 7.143 -17.704 1.00 88.25 86 ILE A CA 1
ATOM 655 C C . ILE A 1 86 ? 11.221 8.309 -16.721 1.00 88.25 86 ILE A C 1
ATOM 657 O O . ILE A 1 86 ? 11.792 8.222 -15.635 1.00 88.25 86 ILE A O 1
ATOM 661 N N . SER A 1 87 ? 10.543 9.395 -17.084 1.00 80.62 87 SER A N 1
ATOM 662 C CA . SER A 1 87 ? 10.304 10.512 -16.171 1.00 80.62 87 SER A CA 1
ATOM 663 C C . SER A 1 87 ? 8.899 10.453 -15.591 1.00 80.62 87 SER A C 1
ATOM 665 O O . SER A 1 87 ? 7.944 10.229 -16.325 1.00 80.62 87 SER A O 1
ATOM 667 N N . HIS A 1 88 ? 8.754 10.719 -14.296 1.00 80.94 88 HIS A N 1
ATOM 668 C CA . HIS A 1 88 ? 7.451 10.769 -13.632 1.00 80.94 88 HIS A CA 1
ATOM 669 C C . HIS A 1 88 ? 6.788 12.146 -13.823 1.00 80.94 88 HIS A C 1
ATOM 671 O O . HIS A 1 88 ? 6.697 12.936 -12.888 1.00 80.94 88 HIS A O 1
ATOM 677 N N . VAL A 1 89 ? 6.406 12.459 -15.065 1.00 83.50 89 VAL A N 1
ATOM 678 C CA . VAL A 1 89 ? 5.794 13.758 -15.435 1.00 83.50 89 VAL A CA 1
ATOM 679 C C . VAL A 1 89 ? 4.277 13.656 -15.598 1.00 83.50 89 VAL A C 1
ATOM 681 O O . VAL A 1 89 ? 3.563 14.605 -15.312 1.00 83.50 89 VAL A O 1
ATOM 684 N N . PHE A 1 90 ? 3.795 12.497 -16.038 1.00 86.19 90 PHE A N 1
ATOM 685 C CA . PHE A 1 90 ? 2.386 12.248 -16.353 1.00 86.19 90 PHE A CA 1
ATOM 686 C C . PHE A 1 90 ? 1.932 10.924 -15.747 1.00 86.19 90 PHE A C 1
ATOM 688 O O . PHE A 1 90 ? 2.732 9.984 -15.688 1.00 86.19 90 PHE A O 1
ATOM 695 N N . ASP A 1 91 ? 0.651 10.826 -15.399 1.00 83.75 91 ASP A N 1
ATOM 696 C CA . ASP A 1 91 ? 0.073 9.667 -14.705 1.00 83.75 91 ASP A CA 1
ATOM 697 C C . ASP A 1 91 ? 0.201 8.360 -15.494 1.00 83.75 91 ASP A C 1
ATOM 699 O O . ASP A 1 91 ? 0.438 7.301 -14.913 1.00 83.75 91 ASP A O 1
ATOM 703 N N . TYR A 1 92 ? 0.177 8.416 -16.832 1.00 86.00 92 TYR A N 1
ATOM 704 C CA . TYR A 1 92 ? 0.365 7.221 -17.662 1.00 86.00 92 TYR A CA 1
ATOM 705 C C . TYR A 1 92 ? 1.739 6.553 -17.450 1.00 86.00 92 TYR A C 1
ATOM 707 O O . TYR A 1 92 ? 1.900 5.366 -17.742 1.00 86.00 92 TYR A O 1
ATOM 715 N N . HIS A 1 93 ? 2.742 7.274 -16.928 1.00 90.94 93 HIS A N 1
ATOM 716 C CA . HIS A 1 93 ? 4.029 6.675 -16.569 1.00 90.94 93 HIS A CA 1
ATOM 717 C C . HIS A 1 93 ? 3.913 5.747 -15.358 1.00 90.94 93 HIS A C 1
ATOM 719 O O . HIS A 1 93 ? 4.640 4.757 -15.284 1.00 90.94 93 HIS A O 1
ATOM 725 N N . ILE A 1 94 ? 2.990 6.021 -14.431 1.00 88.75 94 ILE A N 1
ATOM 726 C CA . ILE A 1 94 ? 2.699 5.124 -13.309 1.00 88.75 94 ILE A CA 1
ATOM 727 C C . ILE A 1 94 ? 2.170 3.798 -13.859 1.00 88.75 94 ILE A C 1
ATOM 729 O O . ILE A 1 94 ? 2.631 2.728 -13.457 1.00 88.75 94 ILE A O 1
ATOM 733 N N . ASP A 1 95 ? 1.245 3.857 -14.814 1.00 89.06 95 ASP A N 1
ATOM 734 C CA . ASP A 1 95 ? 0.673 2.659 -15.424 1.00 89.06 95 ASP A CA 1
ATOM 735 C C . ASP A 1 95 ? 1.690 1.899 -16.278 1.00 89.06 95 ASP A C 1
ATOM 737 O O . ASP A 1 95 ? 1.750 0.672 -16.207 1.00 89.06 95 ASP A O 1
ATOM 741 N N . LEU A 1 96 ? 2.578 2.606 -16.981 1.00 92.44 96 LEU A N 1
ATOM 742 C CA . LEU A 1 96 ? 3.720 2.003 -17.669 1.00 92.44 96 LEU A CA 1
ATOM 743 C C . LEU A 1 96 ? 4.631 1.221 -16.704 1.00 92.44 96 LEU A C 1
ATOM 745 O O . LEU A 1 96 ? 5.029 0.091 -16.995 1.00 92.44 96 LEU A O 1
ATOM 749 N N . ILE A 1 97 ? 4.946 1.796 -15.539 1.00 92.19 97 ILE A N 1
ATOM 750 C CA . ILE A 1 97 ? 5.765 1.134 -14.513 1.00 92.19 97 ILE A CA 1
ATOM 751 C C . ILE A 1 97 ? 5.039 -0.095 -13.947 1.00 92.19 97 ILE A C 1
ATOM 753 O O . ILE A 1 97 ? 5.661 -1.150 -13.795 1.00 92.19 97 ILE A O 1
ATOM 757 N N . LYS A 1 98 ? 3.729 -0.004 -13.673 1.00 90.88 98 LYS A N 1
ATOM 758 C CA . LYS A 1 98 ? 2.913 -1.154 -13.234 1.00 90.88 98 LYS A CA 1
ATOM 759 C C . LYS A 1 98 ? 2.914 -2.272 -14.280 1.00 90.88 98 LYS A C 1
ATOM 761 O O . LYS A 1 98 ? 3.066 -3.442 -13.925 1.00 90.88 98 LYS A O 1
ATOM 766 N N . ASP A 1 99 ? 2.802 -1.922 -15.557 1.00 91.50 99 ASP A N 1
ATOM 767 C CA . ASP A 1 99 ? 2.844 -2.861 -16.676 1.00 91.50 99 ASP A CA 1
ATOM 768 C C . ASP A 1 99 ? 4.189 -3.586 -16.775 1.00 91.50 99 ASP A C 1
ATOM 770 O O . ASP A 1 99 ? 4.234 -4.803 -16.981 1.00 91.50 99 ASP A O 1
ATOM 774 N N . PHE A 1 100 ? 5.293 -2.858 -16.615 1.00 93.44 100 PHE A N 1
ATOM 775 C CA . PHE A 1 100 ? 6.633 -3.437 -16.576 1.00 93.44 100 PHE A CA 1
ATOM 776 C C . PHE A 1 100 ? 6.842 -4.334 -15.354 1.00 93.44 100 PHE A C 1
ATOM 778 O O . PHE A 1 100 ? 7.333 -5.456 -15.492 1.00 93.44 100 PHE A O 1
ATOM 785 N N . ALA A 1 101 ? 6.405 -3.899 -14.172 1.00 93.81 101 ALA A N 1
ATOM 786 C CA . ALA A 1 101 ? 6.446 -4.711 -12.960 1.00 93.81 101 ALA A CA 1
ATOM 787 C C . ALA A 1 101 ? 5.659 -6.025 -13.139 1.00 93.81 101 ALA A C 1
ATOM 789 O O . ALA A 1 101 ? 6.168 -7.104 -12.828 1.00 93.81 101 ALA A O 1
ATOM 790 N N . SER A 1 102 ? 4.464 -5.957 -13.731 1.00 92.50 102 SER A N 1
ATOM 791 C CA . SER A 1 102 ? 3.628 -7.126 -14.025 1.00 92.50 102 SER A CA 1
ATOM 792 C C . SER A 1 102 ? 4.313 -8.115 -14.980 1.00 92.50 102 SER A C 1
ATOM 794 O O . SER A 1 102 ? 4.352 -9.316 -14.705 1.00 92.50 102 SER A O 1
ATOM 796 N N . GLN A 1 103 ? 4.955 -7.630 -16.052 1.00 89.88 103 GLN A N 1
ATOM 797 C CA . GLN A 1 103 ? 5.744 -8.468 -16.976 1.00 89.88 103 GLN A CA 1
ATOM 798 C C . GLN A 1 103 ? 6.930 -9.162 -16.284 1.00 89.88 103 GLN A C 1
ATOM 800 O O . GLN A 1 103 ? 7.291 -10.300 -16.612 1.00 89.88 103 GLN A O 1
ATOM 805 N N . MET A 1 104 ? 7.495 -8.511 -15.269 1.00 92.25 104 MET A N 1
ATOM 806 C CA . MET A 1 104 ? 8.536 -9.066 -14.404 1.00 92.25 104 MET A CA 1
ATOM 807 C C . MET A 1 104 ? 7.991 -10.036 -13.340 1.00 92.25 104 MET A C 1
ATOM 809 O O . MET A 1 104 ? 8.771 -10.637 -12.606 1.00 92.25 104 MET A O 1
ATOM 813 N N . GLY A 1 105 ? 6.671 -10.243 -13.269 1.00 92.12 105 GLY A N 1
ATOM 814 C CA . GLY A 1 105 ? 6.019 -11.096 -12.273 1.00 92.12 105 GLY A CA 1
ATOM 815 C C . GLY A 1 105 ? 5.888 -10.445 -10.894 1.00 92.12 105 GLY A C 1
ATOM 816 O O . GLY A 1 105 ? 5.579 -11.130 -9.918 1.00 92.12 105 GLY A O 1
ATOM 817 N N . ILE A 1 106 ? 6.116 -9.135 -10.801 1.00 93.94 106 ILE A N 1
ATOM 818 C CA . ILE A 1 106 ? 6.008 -8.361 -9.568 1.00 93.94 106 ILE A CA 1
ATOM 819 C C . ILE A 1 106 ? 4.546 -7.959 -9.390 1.00 93.94 106 ILE A C 1
ATOM 821 O O . ILE A 1 106 ? 3.939 -7.343 -10.265 1.00 93.94 106 ILE A O 1
ATOM 825 N N . LYS A 1 107 ? 3.974 -8.307 -8.237 1.00 90.69 107 LYS A N 1
ATOM 826 C CA . LYS A 1 107 ? 2.612 -7.925 -7.855 1.00 90.69 107 LYS A CA 1
ATOM 827 C C . LYS A 1 107 ? 2.668 -6.988 -6.653 1.00 90.69 107 LYS A C 1
ATOM 829 O O . LYS A 1 107 ? 3.439 -7.261 -5.729 1.00 90.69 107 LYS A O 1
ATOM 834 N N . PRO A 1 108 ? 1.854 -5.921 -6.627 1.00 91.25 108 PRO A N 1
ATOM 835 C CA . PRO A 1 108 ? 1.801 -5.044 -5.472 1.00 91.25 108 PRO A CA 1
ATOM 836 C C . PRO A 1 108 ? 1.284 -5.818 -4.252 1.00 91.25 108 PRO A C 1
ATOM 838 O O . PRO A 1 108 ? 0.332 -6.595 -4.342 1.00 91.25 108 PRO A O 1
ATOM 841 N N . SER A 1 109 ? 1.920 -5.612 -3.101 1.00 92.19 109 SER A N 1
ATOM 842 C CA . SER A 1 109 ? 1.498 -6.202 -1.822 1.00 92.19 109 SER A CA 1
ATOM 843 C C . SER A 1 109 ? 0.301 -5.476 -1.196 1.00 92.19 109 SER A C 1
ATOM 845 O O . SER A 1 109 ? -0.355 -6.021 -0.305 1.00 92.19 109 SER A O 1
ATOM 847 N N . ILE A 1 110 ? 0.019 -4.262 -1.676 1.00 95.62 110 ILE A N 1
ATOM 848 C CA . ILE A 1 110 ? -1.071 -3.384 -1.261 1.00 95.62 110 ILE A CA 1
ATOM 849 C C . ILE A 1 110 ? -1.780 -2.911 -2.528 1.00 95.62 110 ILE A C 1
ATOM 851 O O . ILE A 1 110 ? -1.135 -2.429 -3.455 1.00 95.62 110 ILE A O 1
ATOM 855 N N . ALA A 1 111 ? -3.100 -3.024 -2.566 1.00 95.00 111 ALA A N 1
ATOM 856 C CA . ALA A 1 111 ? -3.920 -2.468 -3.630 1.00 95.00 111 ALA A CA 1
ATOM 857 C C . ALA A 1 111 ? -4.791 -1.345 -3.068 1.00 95.00 111 ALA A C 1
ATOM 859 O O . ALA A 1 111 ? -5.616 -1.590 -2.187 1.00 95.00 111 ALA A O 1
ATOM 860 N N . VAL A 1 112 ? -4.635 -0.140 -3.609 1.00 95.25 112 VAL A N 1
ATOM 861 C CA . VAL A 1 112 ? -5.613 0.941 -3.455 1.00 95.25 112 VAL A CA 1
ATOM 862 C C . VAL A 1 112 ? -6.718 0.665 -4.476 1.00 95.25 112 VAL A C 1
ATOM 864 O O . VAL A 1 112 ? -6.474 0.681 -5.677 1.00 95.25 112 VAL A O 1
ATOM 867 N N . LYS A 1 113 ? -7.893 0.249 -4.000 1.00 93.31 113 LYS A N 1
ATOM 868 C CA . LYS A 1 113 ? -9.032 -0.166 -4.836 1.00 93.31 113 LYS A CA 1
ATOM 869 C C . LYS A 1 113 ? -9.890 1.013 -5.283 1.00 93.31 113 LYS A C 1
ATOM 871 O O . LYS A 1 113 ? -10.525 0.915 -6.324 1.00 93.31 113 LYS A O 1
ATOM 876 N N . LEU A 1 114 ? -9.926 2.067 -4.473 1.00 91.94 114 LEU A N 1
ATOM 877 C CA . LEU A 1 114 ? -10.641 3.319 -4.705 1.00 91.94 114 LEU A CA 1
ATOM 878 C C . LEU A 1 114 ? -9.795 4.467 -4.149 1.00 91.94 114 LEU A C 1
ATOM 880 O O . LEU A 1 114 ? -9.143 4.264 -3.119 1.00 91.94 114 LEU A O 1
ATOM 884 N N . GLY A 1 115 ? -9.845 5.620 -4.817 1.00 90.69 115 GLY A N 1
ATOM 885 C CA . GLY A 1 115 ? -9.068 6.821 -4.501 1.00 90.69 115 GLY A CA 1
ATOM 886 C C . GLY A 1 115 ? -7.584 6.712 -4.859 1.00 90.69 115 GLY A C 1
ATOM 887 O O . GLY A 1 115 ? -7.103 5.663 -5.297 1.00 90.69 115 GLY A O 1
ATOM 888 N N . GLU A 1 116 ? -6.851 7.802 -4.658 1.00 91.44 116 GLU A N 1
ATOM 889 C CA . GLU A 1 116 ? -5.442 7.917 -5.043 1.00 91.44 116 GLU A CA 1
ATOM 890 C C . GLU A 1 116 ? -4.581 8.432 -3.891 1.00 91.44 116 GLU A C 1
ATOM 892 O O . GLU A 1 116 ? -4.472 9.625 -3.630 1.00 91.44 116 GLU A O 1
ATOM 897 N N . VAL A 1 117 ? -3.920 7.500 -3.205 1.00 95.19 117 VAL A N 1
ATOM 898 C CA . VAL A 1 117 ? -2.975 7.798 -2.124 1.00 95.19 117 VAL A CA 1
ATOM 899 C C . VAL A 1 117 ? -1.735 6.931 -2.254 1.00 95.19 117 VAL A C 1
ATOM 901 O O . VAL A 1 117 ? -1.779 5.812 -2.775 1.00 95.19 117 VAL A O 1
ATOM 904 N N . MET A 1 118 ? -0.621 7.403 -1.703 1.00 95.56 118 MET A N 1
ATOM 905 C CA . MET A 1 118 ? 0.548 6.556 -1.518 1.00 95.56 118 MET A CA 1
ATOM 906 C C . MET A 1 118 ? 0.340 5.680 -0.282 1.00 95.56 118 MET A C 1
ATOM 908 O O . MET A 1 118 ? 0.292 6.176 0.843 1.00 95.56 118 MET A O 1
ATOM 912 N N . ALA A 1 119 ? 0.264 4.366 -0.491 1.00 97.25 119 ALA A N 1
ATOM 913 C CA . ALA A 1 119 ? 0.134 3.384 0.577 1.00 97.25 119 ALA A CA 1
ATOM 914 C C . ALA A 1 119 ? 1.442 2.604 0.768 1.00 97.25 119 ALA A C 1
ATOM 916 O O . ALA A 1 119 ? 2.006 2.071 -0.186 1.00 97.25 119 ALA A O 1
ATOM 917 N N . THR A 1 120 ? 1.933 2.505 2.001 1.00 97.44 120 THR A N 1
ATOM 918 C CA . THR A 1 120 ? 3.124 1.707 2.343 1.00 97.44 120 THR A CA 1
ATOM 919 C C . THR A 1 120 ? 2.900 0.971 3.653 1.00 97.44 120 THR A C 1
ATOM 921 O O . THR A 1 120 ? 2.331 1.522 4.585 1.00 97.44 120 THR A O 1
ATOM 924 N N . VAL A 1 121 ? 3.374 -0.270 3.761 1.00 96.94 121 VAL A N 1
ATOM 925 C CA . VAL A 1 121 ? 3.340 -1.027 5.018 1.00 96.94 121 VAL A CA 1
ATOM 926 C C . VAL A 1 121 ? 4.757 -1.205 5.530 1.00 96.94 121 VAL A C 1
ATOM 928 O O . VAL A 1 121 ? 5.621 -1.700 4.807 1.00 96.94 121 VAL A O 1
ATOM 931 N N . ARG A 1 122 ? 4.982 -0.855 6.797 1.00 95.50 122 ARG A N 1
ATOM 932 C CA . ARG A 1 122 ? 6.190 -1.246 7.532 1.00 95.50 122 ARG A CA 1
ATOM 933 C C . ARG A 1 122 ? 5.803 -2.250 8.602 1.00 95.50 122 ARG A C 1
ATOM 935 O O . ARG A 1 122 ? 4.890 -1.997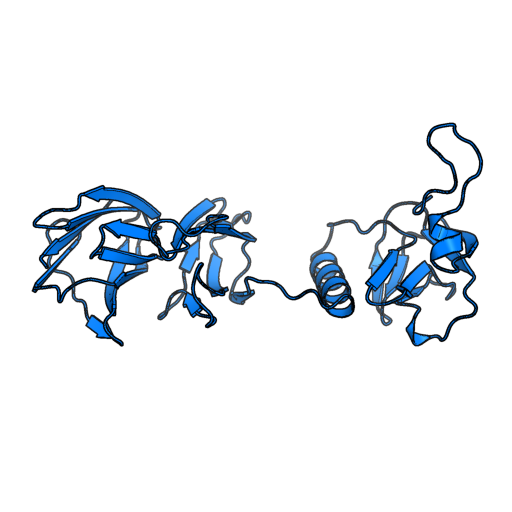 9.381 1.00 95.50 122 ARG A O 1
ATOM 942 N N . SER A 1 123 ? 6.480 -3.391 8.634 1.00 94.69 123 SER A N 1
ATOM 943 C CA . SER A 1 123 ? 6.189 -4.476 9.572 1.00 94.69 123 SER A CA 1
ATOM 944 C C . SER A 1 123 ? 7.447 -4.972 10.260 1.00 94.69 123 SER A C 1
ATOM 946 O O . SER A 1 123 ? 8.553 -4.794 9.750 1.00 94.69 123 SER A O 1
ATOM 948 N N . THR A 1 124 ? 7.280 -5.663 11.383 1.00 93.00 124 THR A N 1
ATOM 949 C CA . THR A 1 124 ? 8.399 -6.321 12.055 1.00 93.00 124 THR A CA 1
ATOM 950 C C . THR A 1 124 ? 9.061 -7.367 11.155 1.00 93.00 124 THR A C 1
ATOM 952 O O . THR A 1 124 ? 8.396 -8.136 10.453 1.00 93.00 124 THR A O 1
ATOM 955 N N . VAL A 1 125 ? 10.397 -7.411 11.187 1.00 83.75 125 VAL A N 1
ATOM 956 C CA . VAL A 1 125 ? 11.195 -8.385 10.420 1.00 83.75 125 VAL A CA 1
ATOM 957 C C . VAL A 1 125 ? 10.981 -9.797 10.978 1.00 83.75 125 VAL A C 1
ATOM 959 O O . VAL A 1 125 ? 10.748 -10.751 10.232 1.00 83.75 125 VAL A O 1
ATOM 962 N N . ARG A 1 126 ? 10.997 -9.917 12.311 1.00 81.25 126 ARG A N 1
ATOM 963 C CA . ARG A 1 126 ? 10.770 -11.159 13.060 1.00 81.25 126 ARG A CA 1
ATOM 964 C C . ARG A 1 126 ? 9.445 -11.097 13.817 1.00 81.25 126 ARG A C 1
ATOM 966 O O . ARG A 1 126 ? 8.915 -10.018 14.087 1.00 81.25 126 ARG A O 1
ATOM 973 N N . ALA A 1 127 ? 8.885 -12.266 14.113 1.00 78.12 127 ALA A N 1
ATOM 974 C CA . ALA A 1 127 ? 7.722 -12.349 14.984 1.00 78.12 127 ALA A CA 1
ATOM 975 C C . ALA A 1 127 ? 8.152 -12.029 16.423 1.00 78.12 127 ALA A C 1
ATOM 977 O O . ALA A 1 127 ? 9.139 -12.580 16.902 1.00 78.12 127 ALA A O 1
ATOM 978 N N . VAL A 1 128 ? 7.409 -11.154 17.095 1.00 70.44 128 VAL A N 1
ATOM 979 C CA . VAL A 1 128 ? 7.544 -10.893 18.533 1.00 70.44 128 VAL A CA 1
ATOM 980 C C . VAL A 1 128 ? 6.356 -11.574 19.201 1.00 70.44 128 VAL A C 1
ATOM 982 O O . VAL A 1 128 ? 5.221 -11.374 18.765 1.00 70.44 128 VAL A O 1
ATOM 985 N N . ASN A 1 129 ? 6.598 -12.435 20.192 1.00 69.56 129 ASN A N 1
ATOM 986 C CA . ASN A 1 129 ? 5.559 -13.259 20.830 1.00 69.56 129 ASN A CA 1
ATOM 987 C C . ASN A 1 129 ? 4.692 -14.022 19.803 1.00 69.56 129 ASN A C 1
ATOM 989 O O . ASN A 1 129 ? 3.463 -13.957 19.832 1.00 69.56 129 ASN A O 1
ATOM 993 N N . ASN A 1 130 ? 5.333 -14.676 18.824 1.00 71.75 130 ASN A N 1
ATOM 994 C CA . ASN A 1 130 ? 4.683 -15.378 17.705 1.00 71.75 130 ASN A CA 1
ATOM 995 C C . ASN A 1 130 ? 3.719 -14.521 16.853 1.00 71.75 130 ASN A C 1
ATOM 997 O O . ASN A 1 130 ? 2.913 -15.059 16.094 1.00 71.75 130 ASN A O 1
ATOM 1001 N N . SER A 1 131 ? 3.813 -13.187 16.913 1.00 81.38 131 SER A N 1
ATOM 1002 C CA . SER A 1 131 ? 3.003 -12.273 16.104 1.00 81.38 131 SER A CA 1
ATOM 1003 C C . SER A 1 131 ? 3.883 -11.350 15.267 1.00 81.38 131 SER A C 1
ATOM 1005 O O . SER A 1 131 ? 4.825 -10.736 15.763 1.00 81.38 131 SER A O 1
ATOM 1007 N N . LYS A 1 132 ? 3.550 -11.210 13.981 1.00 93.94 132 LYS A N 1
ATOM 1008 C CA . LYS A 1 132 ? 4.024 -10.086 13.165 1.00 93.94 132 LYS A CA 1
ATOM 1009 C C . LYS A 1 132 ? 3.006 -8.961 13.255 1.00 93.94 132 LYS A C 1
ATOM 1011 O O . LYS A 1 132 ? 1.807 -9.229 13.259 1.00 93.94 132 LYS A O 1
ATOM 1016 N N . TYR A 1 133 ? 3.479 -7.730 13.316 1.00 95.81 133 TYR A N 1
ATOM 1017 C CA . TYR A 1 133 ? 2.637 -6.540 13.310 1.00 95.81 133 TYR A CA 1
ATOM 1018 C C . TYR A 1 133 ? 3.292 -5.459 12.460 1.00 95.81 133 TYR A C 1
ATOM 1020 O O . TYR A 1 133 ? 4.432 -5.611 12.010 1.00 95.81 133 TYR A O 1
ATOM 1028 N N . GLY A 1 134 ? 2.562 -4.387 12.199 1.00 96.25 134 GLY A N 1
ATOM 1029 C CA . GLY A 1 134 ? 3.075 -3.272 11.430 1.00 96.25 134 GLY A CA 1
ATOM 1030 C C . GLY A 1 134 ? 2.118 -2.101 11.402 1.00 96.25 134 GLY A C 1
ATOM 1031 O O . GLY A 1 134 ? 1.133 -2.069 12.135 1.00 96.25 134 GLY A O 1
ATOM 1032 N N . PHE A 1 135 ? 2.422 -1.163 10.521 1.00 97.94 135 PHE A N 1
ATOM 1033 C CA . PHE A 1 135 ? 1.644 0.043 10.313 1.00 97.94 135 PHE A CA 1
ATOM 1034 C C . PHE A 1 135 ? 1.468 0.270 8.815 1.00 97.94 135 PHE A C 1
ATOM 1036 O O . PHE A 1 135 ? 2.420 0.117 8.041 1.00 97.94 135 PHE A O 1
ATOM 1043 N N . LEU A 1 136 ? 0.241 0.599 8.423 1.00 98.12 136 LEU A N 1
ATOM 1044 C CA . LEU A 1 136 ? -0.104 1.102 7.104 1.00 98.12 136 LEU A CA 1
ATOM 1045 C C . LEU A 1 136 ? 0.007 2.624 7.136 1.00 98.12 136 LEU A C 1
ATOM 1047 O O . LEU A 1 136 ? -0.717 3.289 7.866 1.00 98.12 136 LEU A O 1
ATOM 1051 N N . PHE A 1 137 ? 0.908 3.149 6.323 1.00 98.19 137 PHE A N 1
ATOM 1052 C CA . PHE A 1 137 ? 1.061 4.565 6.053 1.00 98.19 137 PHE A CA 1
ATOM 1053 C C . PHE A 1 137 ? 0.221 4.895 4.827 1.00 98.19 137 PHE A C 1
ATOM 1055 O O . PHE A 1 137 ? 0.430 4.291 3.771 1.00 98.19 137 PHE A O 1
ATOM 1062 N N . LEU A 1 138 ? -0.715 5.825 4.973 1.00 97.50 138 LEU A N 1
ATOM 1063 C CA . LEU A 1 138 ? -1.466 6.414 3.868 1.00 97.50 138 LEU A CA 1
ATOM 1064 C C . LEU A 1 138 ? -1.071 7.879 3.768 1.00 97.50 138 LEU A C 1
ATOM 1066 O O . LEU A 1 138 ? -1.269 8.611 4.730 1.00 97.50 138 LEU A O 1
ATOM 1070 N N . ASN A 1 139 ? -0.514 8.291 2.633 1.00 97.50 139 ASN A N 1
ATOM 1071 C CA . ASN A 1 139 ? -0.154 9.682 2.380 1.00 97.50 139 ASN A CA 1
ATOM 1072 C C . ASN A 1 139 ? -0.988 10.214 1.219 1.00 97.50 139 ASN A C 1
ATOM 1074 O O . ASN A 1 139 ? -0.944 9.663 0.114 1.00 97.50 139 ASN A O 1
ATOM 1078 N N . ASN A 1 140 ? -1.721 11.290 1.478 1.00 96.50 140 ASN A N 1
ATOM 1079 C CA . ASN A 1 140 ? -2.402 12.063 0.459 1.00 96.50 140 ASN A CA 1
ATOM 1080 C C . ASN A 1 140 ? -1.593 13.334 0.185 1.00 96.50 140 ASN A C 1
ATOM 1082 O O . ASN A 1 140 ? -1.569 14.256 0.999 1.00 96.50 140 ASN A O 1
ATOM 1086 N N . TYR A 1 141 ? -0.919 13.361 -0.963 1.00 94.25 141 TYR A N 1
ATOM 1087 C CA . TYR A 1 141 ? -0.131 14.511 -1.410 1.00 94.25 141 TYR A CA 1
ATOM 1088 C C . TYR A 1 141 ? -0.950 15.531 -2.204 1.00 94.25 141 TYR A C 1
ATOM 1090 O O . TYR A 1 141 ? -0.410 16.568 -2.579 1.00 94.25 141 TYR A O 1
ATOM 1098 N N . LYS A 1 142 ? -2.225 15.241 -2.481 1.00 94.25 142 LYS A N 1
ATOM 1099 C CA . LYS A 1 142 ? -3.101 16.142 -3.221 1.00 94.25 142 LYS A CA 1
ATOM 1100 C C . LYS A 1 142 ? -3.621 17.261 -2.329 1.00 94.25 142 LYS A C 1
ATOM 1102 O O . LYS A 1 142 ? -3.653 17.157 -1.098 1.00 94.25 142 LYS A O 1
ATOM 1107 N N . ASP A 1 143 ? -4.087 18.304 -2.999 1.00 95.88 143 ASP A N 1
ATOM 1108 C CA . ASP A 1 143 ? -4.741 19.462 -2.389 1.00 95.88 143 ASP A CA 1
ATOM 1109 C C . ASP A 1 143 ? -6.222 19.215 -2.088 1.00 95.88 143 ASP A C 1
ATOM 1111 O O . ASP A 1 143 ? -6.864 20.045 -1.456 1.00 95.88 143 ASP A O 1
ATOM 1115 N N . GLU A 1 144 ? -6.731 18.043 -2.466 1.00 95.50 144 GLU A N 1
ATOM 1116 C CA . GLU A 1 144 ? -8.089 17.584 -2.203 1.00 95.50 144 GLU A CA 1
ATOM 1117 C C . GLU A 1 144 ? -8.071 16.332 -1.315 1.00 95.50 144 GLU A C 1
ATOM 1119 O O . GLU A 1 144 ? -7.118 15.544 -1.356 1.00 95.50 144 GLU A O 1
ATOM 1124 N N . PRO A 1 145 ? -9.101 16.124 -0.479 1.00 94.62 145 PRO A N 1
ATOM 1125 C CA . PRO A 1 145 ? -9.201 14.923 0.332 1.00 94.62 145 PRO A CA 1
ATOM 1126 C C . PRO A 1 145 ? -9.548 13.683 -0.502 1.00 94.62 145 PRO A C 1
ATOM 1128 O O . PRO A 1 145 ? -10.303 13.744 -1.467 1.00 94.62 145 PRO A O 1
ATOM 1131 N N . GLU A 1 146 ? -9.076 12.524 -0.051 1.00 95.31 146 GLU A N 1
ATOM 1132 C CA . GLU A 1 146 ? -9.261 11.241 -0.730 1.00 95.31 146 GLU A CA 1
ATOM 1133 C C . GLU A 1 146 ? -10.087 10.273 0.125 1.00 95.31 146 GLU A C 1
ATOM 1135 O O . GLU A 1 146 ? -10.008 10.263 1.357 1.00 95.31 146 GLU A O 1
ATOM 1140 N N . HIS A 1 147 ? -10.876 9.427 -0.538 1.00 94.56 147 HIS A N 1
ATOM 1141 C CA . HIS A 1 147 ? -11.665 8.380 0.110 1.00 94.56 147 HIS A CA 1
ATOM 1142 C C . HIS A 1 147 ? -11.227 7.022 -0.419 1.00 94.56 147 HIS A C 1
ATOM 1144 O O . HIS A 1 147 ? -11.522 6.658 -1.558 1.00 94.56 147 HIS A O 1
ATOM 1150 N N . VAL A 1 148 ? -10.523 6.260 0.417 1.00 95.50 148 VAL A N 1
ATOM 1151 C CA . VAL A 1 148 ? -9.769 5.103 -0.056 1.00 95.50 148 VAL A CA 1
ATOM 1152 C C . VAL A 1 148 ? -10.269 3.781 0.495 1.00 95.50 148 VAL A C 1
ATOM 1154 O O . VAL A 1 148 ? -10.644 3.646 1.661 1.00 95.50 148 VAL A O 1
ATOM 1157 N N . LYS A 1 149 ? -10.226 2.763 -0.364 1.00 96.25 149 LYS A N 1
ATOM 1158 C CA . LYS A 1 149 ? -10.420 1.360 0.012 1.00 96.25 149 LYS A CA 1
ATOM 1159 C C . LYS A 1 149 ? -9.111 0.627 -0.225 1.00 96.25 149 LYS A C 1
ATOM 1161 O O . LYS A 1 149 ? -8.631 0.577 -1.354 1.00 96.25 149 LYS A O 1
ATOM 1166 N N . ILE A 1 150 ? -8.537 0.037 0.815 1.00 96.94 150 ILE A N 1
ATOM 1167 C CA . ILE A 1 150 ? -7.251 -0.660 0.717 1.00 96.94 150 ILE A CA 1
ATOM 1168 C C . ILE A 1 150 ? -7.489 -2.165 0.780 1.00 96.94 150 ILE A C 1
ATOM 1170 O O . ILE A 1 150 ? -8.337 -2.639 1.527 1.00 96.94 150 ILE A O 1
ATOM 1174 N N . SER A 1 151 ? -6.748 -2.941 -0.004 1.00 97.19 151 SER A N 1
ATOM 1175 C CA . SER A 1 151 ? -6.646 -4.393 0.142 1.00 97.19 151 SER A CA 1
ATOM 1176 C C . SER A 1 151 ? -5.192 -4.783 0.340 1.00 97.19 151 SER A C 1
ATOM 1178 O O . SER A 1 151 ? -4.341 -4.443 -0.478 1.00 97.19 151 SER A O 1
ATOM 1180 N 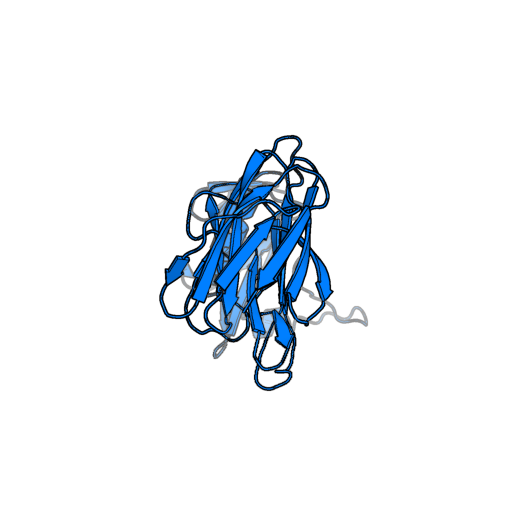N . LEU A 1 152 ? -4.901 -5.510 1.411 1.00 97.19 152 LEU A N 1
ATOM 1181 C CA . LEU A 1 152 ? -3.546 -5.936 1.740 1.00 97.19 152 LEU A CA 1
ATOM 1182 C C . LEU A 1 152 ? -3.564 -7.217 2.567 1.00 97.19 152 LEU A C 1
ATOM 1184 O O . LEU A 1 152 ? -4.564 -7.568 3.189 1.00 97.19 152 LEU A O 1
ATOM 1188 N N . ARG A 1 153 ? -2.425 -7.900 2.625 1.00 95.81 153 ARG A N 1
ATOM 1189 C CA . ARG A 1 153 ? -2.196 -8.935 3.632 1.00 95.81 153 ARG A CA 1
ATOM 1190 C C . ARG A 1 153 ? -1.714 -8.265 4.917 1.00 95.81 153 ARG A C 1
ATOM 1192 O O . ARG A 1 153 ? -0.613 -7.718 4.947 1.00 95.81 153 ARG A O 1
ATOM 1199 N N . ILE A 1 154 ? -2.526 -8.319 5.970 1.00 95.56 154 ILE A N 1
ATOM 1200 C CA . ILE A 1 154 ? -2.132 -7.834 7.299 1.00 95.56 154 ILE A CA 1
ATOM 1201 C C . ILE A 1 154 ? -0.887 -8.618 7.771 1.00 95.56 154 ILE A C 1
ATOM 1203 O O . ILE A 1 154 ? -0.826 -9.835 7.558 1.00 95.56 154 ILE A O 1
ATOM 1207 N N . PRO A 1 155 ? 0.121 -7.974 8.397 1.00 95.19 155 PRO A N 1
ATOM 1208 C CA . PRO A 1 155 ? 1.309 -8.663 8.890 1.00 95.19 155 PRO A CA 1
ATOM 1209 C C . PRO A 1 155 ? 0.967 -9.882 9.756 1.00 95.19 155 PRO A C 1
ATOM 1211 O O . PRO A 1 155 ? 0.242 -9.784 10.742 1.00 95.19 155 PRO A O 1
ATOM 1214 N N . GLY A 1 156 ? 1.510 -11.043 9.383 1.00 91.81 156 GLY A N 1
ATOM 1215 C CA . GLY A 1 156 ? 1.272 -12.313 10.080 1.00 91.81 156 GLY A CA 1
ATOM 1216 C C . GLY A 1 156 ? 0.030 -13.080 9.621 1.00 91.81 156 GLY A C 1
ATOM 1217 O O . GLY A 1 156 ? -0.167 -14.211 10.055 1.00 91.81 156 GLY A O 1
ATOM 1218 N N . GLU A 1 157 ? -0.776 -12.524 8.717 1.00 92.50 157 GLU A N 1
ATOM 1219 C CA . GLU A 1 157 ? -1.942 -13.200 8.151 1.00 92.50 157 GLU A CA 1
ATOM 1220 C C . GLU A 1 157 ? -1.652 -13.727 6.741 1.00 92.50 157 GLU A C 1
ATOM 1222 O O . GLU A 1 157 ? -0.729 -13.277 6.068 1.00 92.50 157 GLU A O 1
ATOM 1227 N N . ARG A 1 158 ? -2.415 -14.727 6.282 1.00 91.44 158 ARG A N 1
ATOM 1228 C CA . ARG A 1 158 ? -2.283 -15.276 4.915 1.00 91.44 158 ARG A CA 1
ATOM 1229 C C . ARG A 1 158 ? -3.288 -14.666 3.944 1.00 91.44 158 ARG A C 1
ATOM 1231 O O . ARG A 1 158 ? -2.971 -14.482 2.765 1.00 91.44 158 ARG A O 1
ATOM 1238 N N . ARG A 1 159 ? -4.489 -14.375 4.444 1.00 93.31 159 ARG A N 1
ATOM 1239 C CA . ARG A 1 159 ? -5.603 -13.838 3.664 1.00 93.31 159 ARG A CA 1
ATOM 1240 C C . ARG A 1 159 ? -5.377 -12.358 3.361 1.00 93.31 159 ARG A C 1
ATOM 1242 O O . ARG A 1 159 ? -4.674 -11.664 4.091 1.00 93.31 159 ARG A O 1
ATOM 1249 N N . ILE A 1 160 ? -5.941 -11.918 2.244 1.00 95.56 160 ILE A N 1
ATOM 1250 C CA . ILE A 1 160 ? -6.031 -10.499 1.909 1.00 95.56 160 ILE A CA 1
ATOM 1251 C C . ILE A 1 160 ? -7.258 -9.953 2.631 1.00 95.56 160 ILE A C 1
ATOM 1253 O O . ILE A 1 160 ? -8.332 -10.549 2.558 1.00 95.56 160 ILE A O 1
ATOM 1257 N N . THR A 1 161 ? -7.082 -8.826 3.304 1.00 95.06 161 THR A N 1
ATOM 1258 C CA . THR A 1 161 ? -8.124 -8.119 4.042 1.00 95.06 161 THR A CA 1
ATOM 1259 C C . THR A 1 161 ? -8.385 -6.788 3.353 1.00 95.06 161 THR A C 1
ATOM 1261 O O . THR A 1 161 ? -7.441 -6.107 2.942 1.00 95.06 161 THR A O 1
ATOM 1264 N N . SER A 1 162 ? -9.660 -6.424 3.215 1.00 95.56 162 SER A N 1
ATOM 1265 C CA . SER A 1 162 ? -10.055 -5.103 2.731 1.00 95.56 162 SER A CA 1
ATOM 1266 C C . SER A 1 162 ? -10.340 -4.179 3.912 1.00 95.56 162 SER A C 1
ATOM 1268 O O . SER A 1 162 ? -11.078 -4.565 4.813 1.00 95.56 162 SER A O 1
ATOM 1270 N N . LEU A 1 163 ? -9.762 -2.977 3.893 1.00 93.81 163 LEU A N 1
ATOM 1271 C CA . LEU A 1 163 ? -9.892 -1.956 4.930 1.00 93.81 163 LEU A CA 1
ATOM 1272 C C . LEU A 1 163 ? -10.539 -0.675 4.355 1.00 93.81 163 LEU A C 1
ATOM 1274 O O . LEU A 1 163 ? -10.137 -0.250 3.265 1.00 93.81 163 LEU A O 1
ATOM 1278 N N . PRO A 1 164 ? -11.522 -0.069 5.049 1.00 93.06 164 PRO A N 1
ATOM 1279 C CA . PRO A 1 164 ? -12.218 -0.626 6.214 1.00 93.06 164 PRO A CA 1
ATOM 1280 C C . PRO A 1 164 ? -13.113 -1.788 5.767 1.00 93.06 164 PRO A C 1
ATOM 1282 O O . PRO A 1 164 ? -13.309 -1.988 4.565 1.00 93.06 164 PRO A O 1
ATOM 1285 N N . GLU A 1 165 ? -13.728 -2.524 6.690 1.00 89.25 165 GLU A N 1
ATOM 1286 C CA . GLU A 1 165 ? -14.760 -3.487 6.288 1.00 89.25 165 GLU A CA 1
ATOM 1287 C C . GLU A 1 165 ? -15.967 -2.774 5.654 1.00 89.25 165 GLU A C 1
ATOM 1289 O O . GLU A 1 165 ? -16.456 -3.174 4.594 1.00 89.25 165 GLU A O 1
ATOM 1294 N N . ARG A 1 166 ? -16.383 -1.646 6.245 1.00 85.62 166 ARG A N 1
ATOM 1295 C CA . ARG A 1 166 ? -17.506 -0.811 5.792 1.00 85.62 166 ARG A CA 1
ATOM 1296 C C . ARG A 1 166 ? -17.047 0.596 5.431 1.00 85.62 166 ARG A C 1
ATOM 1298 O O . ARG A 1 166 ? -16.222 1.167 6.130 1.00 85.62 166 ARG A O 1
ATOM 1305 N N . GLY A 1 167 ? -17.603 1.152 4.358 1.00 89.94 167 GLY A N 1
ATOM 1306 C CA . GLY A 1 167 ? -17.255 2.496 3.898 1.00 89.94 167 GLY A CA 1
ATOM 1307 C C . GLY A 1 167 ? -15.835 2.590 3.333 1.00 89.94 167 GLY A C 1
ATOM 1308 O O . GLY A 1 167 ? -15.316 1.623 2.756 1.00 89.94 167 GLY A O 1
ATOM 1309 N N . LEU A 1 168 ? -15.243 3.773 3.498 1.00 93.88 168 LEU A N 1
ATOM 1310 C CA . LEU A 1 168 ? -13.945 4.187 2.966 1.00 93.88 168 LEU A CA 1
ATOM 1311 C C . LEU A 1 168 ? -13.133 4.871 4.070 1.00 93.88 168 LEU A C 1
ATOM 1313 O O . LEU A 1 168 ? -13.702 5.489 4.966 1.00 93.88 168 LEU A O 1
ATOM 1317 N N . ILE A 1 169 ? -11.808 4.774 3.994 1.00 94.62 169 ILE A N 1
ATOM 1318 C CA . ILE A 1 169 ? -10.909 5.556 4.844 1.00 94.62 169 ILE A CA 1
ATOM 1319 C C . ILE A 1 169 ? -10.848 6.963 4.257 1.00 94.62 169 ILE A C 1
ATOM 1321 O O . ILE A 1 169 ? -10.471 7.130 3.100 1.00 94.62 169 ILE A O 1
ATOM 1325 N N . TYR A 1 170 ? -11.207 7.964 5.050 1.00 94.38 170 TYR A N 1
ATOM 1326 C CA . TYR A 1 170 ? -11.029 9.360 4.676 1.00 94.38 170 TYR A CA 1
ATOM 1327 C C . TYR A 1 170 ? -9.598 9.807 4.990 1.00 94.38 170 TYR A C 1
ATOM 1329 O O . TYR A 1 170 ? -9.152 9.686 6.131 1.00 94.38 170 TYR A O 1
ATOM 1337 N N . VAL A 1 171 ? -8.891 10.322 3.985 1.00 94.88 171 VAL A N 1
ATOM 1338 C CA . VAL A 1 171 ? -7.527 10.846 4.113 1.00 94.88 171 VAL A CA 1
ATOM 1339 C C . VAL A 1 171 ? -7.545 12.322 3.707 1.00 94.88 171 VAL A C 1
ATOM 1341 O O . VAL A 1 171 ? -7.703 12.618 2.519 1.00 94.88 171 VAL A O 1
ATOM 1344 N N . PRO A 1 172 ? -7.411 13.266 4.659 1.00 94.44 172 PRO A N 1
ATOM 1345 C CA . PRO A 1 172 ? -7.421 14.696 4.355 1.00 94.44 172 PRO A CA 1
ATOM 1346 C C . PRO A 1 172 ? -6.382 15.091 3.301 1.00 94.44 172 PRO A C 1
ATOM 1348 O O . PRO A 1 172 ? -5.379 14.398 3.118 1.00 94.44 172 PRO A O 1
ATOM 1351 N N . GLN A 1 173 ? -6.594 16.227 2.642 1.00 95.31 173 GLN A N 1
ATOM 1352 C CA . GLN A 1 173 ? -5.590 16.824 1.759 1.00 95.31 173 GLN A CA 1
ATOM 1353 C C . GLN A 1 173 ? -4.264 17.049 2.494 1.00 95.31 173 GLN A C 1
ATOM 1355 O O . GLN A 1 173 ? -4.265 17.358 3.689 1.00 95.31 173 GLN A O 1
ATOM 1360 N N . ARG A 1 174 ? -3.142 16.916 1.779 1.00 95.62 174 ARG A N 1
ATOM 1361 C CA . ARG A 1 174 ? -1.780 17.147 2.301 1.00 95.62 174 ARG A CA 1
ATOM 1362 C C . ARG A 1 174 ? -1.522 16.499 3.667 1.00 95.62 174 ARG A C 1
ATOM 1364 O O . ARG A 1 174 ? -0.935 17.115 4.557 1.00 95.62 174 ARG A O 1
ATOM 1371 N N . SER A 1 175 ? -1.989 15.269 3.857 1.00 95.12 175 SER A N 1
ATOM 1372 C CA . SER A 1 175 ? -1.934 14.595 5.154 1.00 95.12 175 SER A CA 1
ATOM 1373 C C . SER A 1 175 ? -1.354 13.192 5.065 1.00 95.12 175 SER A C 1
ATOM 1375 O O . SER A 1 175 ? -1.240 12.593 3.991 1.00 95.12 175 SER A O 1
ATOM 1377 N N . ALA A 1 176 ? -0.986 12.672 6.231 1.00 94.88 176 ALA A N 1
ATOM 1378 C CA . ALA A 1 176 ? -0.551 11.303 6.413 1.00 94.88 176 ALA A CA 1
ATOM 1379 C C . ALA A 1 176 ? -1.329 10.657 7.561 1.00 94.88 176 ALA A C 1
ATOM 1381 O O . ALA A 1 176 ? -1.758 11.333 8.495 1.00 94.88 176 ALA A O 1
ATOM 1382 N N . SER A 1 177 ? -1.506 9.342 7.499 1.00 95.25 177 SER A N 1
ATOM 1383 C CA . SER A 1 177 ? -2.070 8.552 8.593 1.00 95.25 177 SER A CA 1
ATOM 1384 C C . SER A 1 177 ? -1.253 7.290 8.819 1.00 95.25 177 SER A C 1
ATOM 1386 O O . SER A 1 177 ? -0.898 6.593 7.864 1.00 95.25 177 SER A O 1
ATOM 1388 N N . VAL A 1 178 ? -0.995 6.981 10.087 1.00 97.44 178 VAL A N 1
ATOM 1389 C CA . VAL A 1 178 ? -0.268 5.800 10.552 1.00 97.44 178 VAL A CA 1
ATOM 1390 C C . VAL A 1 178 ? -1.242 4.836 11.226 1.00 97.44 178 VAL A C 1
ATOM 1392 O O . VAL A 1 178 ? -1.591 4.944 12.401 1.00 97.44 178 VAL A O 1
ATOM 1395 N N . LEU A 1 179 ? -1.692 3.854 10.454 1.00 98.06 179 LEU A N 1
ATOM 1396 C CA . LEU A 1 179 ? -2.766 2.949 10.836 1.00 98.06 179 LEU A CA 1
ATOM 1397 C C . LEU A 1 179 ? -2.199 1.618 11.357 1.00 98.06 179 LEU A C 1
ATOM 1399 O O . LEU A 1 179 ? -1.524 0.909 10.603 1.00 98.06 179 LEU A O 1
ATOM 1403 N N . PRO A 1 180 ? -2.439 1.233 12.624 1.00 97.94 180 PRO A N 1
ATOM 1404 C CA . PRO A 1 180 ? -1.886 0.006 13.187 1.00 97.94 180 PRO A CA 1
ATOM 1405 C C . PRO A 1 180 ? -2.495 -1.245 12.548 1.00 97.94 180 PRO A C 1
ATOM 1407 O O . PRO A 1 180 ? -3.703 -1.329 12.331 1.00 97.94 180 PRO A O 1
ATOM 1410 N N . LEU A 1 181 ? -1.654 -2.255 12.318 1.00 97.75 181 LEU A N 1
ATOM 1411 C CA . LEU A 1 181 ? -2.015 -3.562 11.774 1.00 97.75 181 LEU A CA 1
ATOM 1412 C C . LEU A 1 181 ? -1.483 -4.688 12.673 1.00 97.75 181 LEU A C 1
ATOM 1414 O O . LEU A 1 181 ? -0.272 -4.858 12.832 1.00 97.75 181 LEU A O 1
ATOM 1418 N N . ASN A 1 182 ? -2.389 -5.504 13.211 1.00 96.50 182 ASN A N 1
ATOM 1419 C CA . ASN A 1 182 ? -2.103 -6.668 14.062 1.00 96.50 182 ASN A CA 1
ATOM 1420 C C . ASN A 1 182 ? -1.229 -6.357 15.299 1.00 96.50 182 ASN A C 1
ATOM 1422 O O . ASN A 1 182 ? -0.473 -7.217 15.753 1.00 96.50 182 ASN A O 1
ATOM 1426 N N . VAL A 1 183 ? -1.328 -5.140 15.844 1.00 96.06 183 VAL A N 1
ATOM 1427 C CA . VAL A 1 183 ? -0.506 -4.643 16.959 1.00 96.06 183 VAL A CA 1
ATOM 1428 C C . VAL A 1 183 ? -0.969 -5.257 18.289 1.00 96.06 183 VAL A C 1
ATOM 1430 O O . VAL A 1 183 ? -2.119 -5.043 18.691 1.00 96.06 183 VAL A O 1
ATOM 1433 N N . PRO A 1 184 ? -0.124 -6.037 18.990 1.00 94.81 184 PRO A N 1
ATOM 1434 C CA . PRO A 1 184 ? -0.459 -6.560 20.312 1.00 94.81 184 PRO A CA 1
ATOM 1435 C C . PRO A 1 184 ? -0.424 -5.439 21.359 1.00 94.81 184 PRO A C 1
ATOM 1437 O O . PRO A 1 184 ? 0.549 -4.699 21.438 1.00 94.81 184 PRO A O 1
ATOM 1440 N N . LEU A 1 185 ? -1.472 -5.339 22.180 1.00 94.50 185 LEU A N 1
ATOM 1441 C CA . LEU A 1 185 ? -1.506 -4.445 23.348 1.00 94.50 185 LEU A CA 1
ATOM 1442 C C . LEU A 1 185 ? -1.142 -5.197 24.635 1.00 94.50 185 LEU A C 1
ATOM 1444 O O . LEU A 1 185 ? -0.571 -4.630 25.559 1.00 94.50 185 LEU A O 1
ATOM 1448 N N . SER A 1 186 ? -1.496 -6.483 24.692 1.00 92.75 186 SER A N 1
ATOM 1449 C CA . SER A 1 186 ? -1.103 -7.454 25.717 1.00 92.75 186 SER A CA 1
ATOM 1450 C C . SER A 1 186 ? -1.210 -8.871 25.142 1.00 92.75 186 SER A C 1
ATOM 1452 O O . SER A 1 186 ? -1.594 -9.050 23.986 1.00 92.75 186 SER A O 1
ATOM 1454 N N . GLU A 1 187 ? -0.947 -9.901 25.947 1.00 89.56 187 GLU A N 1
ATOM 1455 C CA . GLU A 1 187 ? -1.136 -11.303 25.537 1.00 89.56 187 GLU A CA 1
ATOM 1456 C C . GLU A 1 187 ? -2.576 -11.628 25.107 1.00 89.56 187 GLU A C 1
ATOM 1458 O O . GLU A 1 187 ? -2.804 -12.506 24.279 1.00 89.56 187 GLU A O 1
ATOM 1463 N N . LYS A 1 188 ? -3.565 -10.918 25.667 1.00 91.94 188 LYS A N 1
ATOM 1464 C CA . LYS A 1 188 ? -4.998 -11.208 25.479 1.00 91.94 188 LYS A CA 1
ATOM 1465 C C . LYS A 1 188 ? -5.706 -10.206 24.571 1.00 91.94 188 LYS A C 1
ATOM 1467 O O . LYS A 1 188 ? -6.888 -10.390 24.284 1.00 91.94 188 LYS A O 1
ATOM 1472 N N . ILE A 1 189 ? -5.027 -9.127 24.179 1.00 95.06 189 ILE A N 1
ATOM 1473 C CA . ILE A 1 189 ? -5.633 -8.007 23.456 1.00 95.06 189 ILE A CA 1
ATOM 1474 C C . ILE A 1 189 ? -4.730 -7.599 22.305 1.00 95.06 189 ILE A C 1
ATOM 1476 O O . ILE A 1 189 ? -3.560 -7.271 22.498 1.00 95.06 189 ILE A O 1
ATOM 1480 N N . LYS A 1 190 ? -5.301 -7.560 21.104 1.00 95.81 190 LYS A N 1
ATOM 1481 C CA . LYS A 1 190 ? -4.601 -7.155 19.888 1.00 95.81 190 LYS A CA 1
ATOM 1482 C C . LYS A 1 190 ? -5.486 -6.260 19.036 1.00 95.81 190 LYS A C 1
ATOM 1484 O O . LYS A 1 190 ? -6.640 -6.607 18.799 1.00 95.81 190 LYS A O 1
ATOM 1489 N N . ILE A 1 191 ? -4.940 -5.157 18.538 1.00 97.50 191 ILE A N 1
ATOM 1490 C CA . ILE A 1 191 ? -5.568 -4.362 17.483 1.00 97.50 191 ILE A CA 1
ATOM 1491 C C . ILE A 1 191 ? -5.340 -5.112 16.176 1.00 97.50 191 ILE A C 1
ATOM 1493 O O . ILE A 1 191 ? -4.210 -5.216 15.707 1.00 97.50 191 ILE A O 1
ATOM 1497 N N . LYS A 1 192 ? -6.401 -5.671 15.595 1.00 96.81 192 LYS A N 1
ATOM 1498 C CA . LYS A 1 192 ? -6.322 -6.313 14.281 1.00 96.81 192 LYS A CA 1
ATOM 1499 C C . LYS A 1 192 ? -6.067 -5.277 13.200 1.00 96.81 192 LYS A C 1
ATOM 1501 O O . LYS A 1 192 ? -5.119 -5.435 12.434 1.00 96.81 192 LYS A O 1
ATOM 1506 N N . TRP A 1 193 ? -6.844 -4.204 13.206 1.00 97.88 193 TRP A N 1
ATOM 1507 C CA . TRP A 1 193 ? -6.547 -2.978 12.478 1.00 97.88 193 TRP A CA 1
ATOM 1508 C C . TRP A 1 193 ? -7.320 -1.805 13.081 1.00 97.88 193 TRP A C 1
ATOM 1510 O O . TRP A 1 193 ? -8.254 -1.993 13.866 1.00 97.88 193 TRP A O 1
ATOM 1520 N N . SER A 1 194 ? -6.928 -0.600 12.689 1.00 97.69 194 SER A N 1
ATOM 1521 C CA . SER A 1 194 ? -7.656 0.639 12.946 1.00 97.69 194 SER A CA 1
ATOM 1522 C C . SER A 1 194 ? -7.597 1.515 11.699 1.00 97.69 194 SER A C 1
ATOM 1524 O O . SER A 1 194 ? -6.566 1.545 11.032 1.00 97.69 194 SER A O 1
ATOM 1526 N N . THR A 1 195 ? -8.678 2.227 11.385 1.00 97.00 195 THR A N 1
ATOM 1527 C CA . THR A 1 195 ? -8.685 3.283 10.354 1.00 97.00 195 THR A CA 1
ATOM 1528 C C . THR A 1 195 ? -8.451 4.678 10.927 1.00 97.00 195 THR A C 1
ATOM 1530 O O . THR A 1 195 ? -8.582 5.665 10.212 1.00 97.00 195 THR A O 1
ATOM 1533 N N . VAL A 1 196 ? -8.113 4.758 12.213 1.00 96.75 196 VAL A N 1
ATOM 1534 C CA . VAL A 1 196 ? -7.637 5.965 12.896 1.00 96.75 196 VAL A CA 1
ATOM 1535 C C . VAL A 1 196 ? -6.276 5.704 13.524 1.00 96.75 196 VAL A C 1
ATOM 1537 O O . VAL A 1 196 ? -5.914 4.552 13.799 1.00 96.75 196 VAL A O 1
ATOM 1540 N N . GLU A 1 197 ? -5.530 6.766 13.784 1.00 97.56 197 GLU A N 1
ATOM 1541 C CA . GLU A 1 197 ? -4.266 6.668 14.499 1.00 97.56 197 GLU A CA 1
ATOM 1542 C C . GLU A 1 197 ? -4.521 6.367 15.976 1.00 97.56 197 GLU A C 1
ATOM 1544 O O . GLU A 1 197 ? -5.482 6.857 16.576 1.00 97.56 197 GLU A O 1
ATOM 1549 N N . ILE A 1 198 ? -3.654 5.543 16.561 1.00 98.06 198 ILE A N 1
ATOM 1550 C CA . ILE A 1 198 ? -3.660 5.236 17.991 1.00 98.06 198 ILE A CA 1
ATOM 1551 C C . ILE A 1 198 ? -2.417 5.885 18.580 1.00 98.06 198 ILE A C 1
ATOM 1553 O O . ILE A 1 198 ? -1.302 5.456 18.292 1.00 98.06 198 ILE A O 1
ATOM 1557 N N . LEU A 1 199 ? -2.629 6.929 19.372 1.00 97.75 199 LEU A N 1
ATOM 1558 C CA . LEU A 1 199 ? -1.571 7.758 19.942 1.00 97.75 199 LEU A CA 1
ATOM 1559 C C . LEU A 1 199 ? -1.038 7.150 21.239 1.00 97.75 199 LEU A C 1
ATOM 1561 O O . LEU A 1 199 ? 0.165 7.115 21.471 1.00 97.75 199 LEU A O 1
ATOM 1565 N N . GLU A 1 200 ? -1.944 6.627 22.066 1.00 97.75 200 GLU A N 1
ATOM 1566 C CA . GLU A 1 200 ? -1.607 6.026 23.354 1.00 97.75 200 GLU A CA 1
ATOM 1567 C C . GLU A 1 200 ? -2.532 4.854 23.670 1.00 97.75 200 GLU A C 1
ATOM 1569 O O . GLU A 1 200 ? -3.672 4.778 23.199 1.00 97.75 200 GLU A O 1
ATOM 1574 N N . TYR A 1 201 ? -2.065 3.950 24.531 1.00 97.62 201 TYR A N 1
ATOM 1575 C CA . TYR A 1 201 ? -2.905 2.902 25.089 1.00 97.62 201 TYR A CA 1
ATOM 1576 C C . TYR A 1 201 ? -2.559 2.594 26.546 1.00 97.62 201 TYR A C 1
ATOM 1578 O O . TYR A 1 201 ? -1.411 2.683 26.974 1.00 97.62 201 TYR A O 1
ATOM 1586 N N . LYS A 1 202 ? -3.566 2.153 27.301 1.00 97.44 202 LYS A N 1
ATOM 1587 C CA . LYS A 1 202 ? -3.409 1.591 28.645 1.00 97.44 202 LYS A CA 1
ATOM 1588 C C . LYS A 1 202 ? -4.204 0.299 28.745 1.00 97.44 202 LYS A C 1
ATOM 1590 O O . LYS A 1 202 ? -5.414 0.276 28.511 1.00 97.44 202 LYS A O 1
ATOM 1595 N N . VAL A 1 203 ? -3.526 -0.784 29.112 1.00 95.12 203 VAL A N 1
ATOM 1596 C CA . VAL A 1 203 ? -4.173 -2.068 29.395 1.00 95.12 203 VAL A CA 1
ATOM 1597 C C . VAL A 1 203 ? -4.531 -2.107 30.877 1.00 95.12 203 VAL A C 1
ATOM 1599 O O . VAL A 1 203 ? -3.659 -2.100 31.737 1.00 95.12 203 VAL A O 1
ATOM 1602 N N . GLY A 1 204 ? -5.828 -2.119 31.173 1.00 90.88 204 GLY A N 1
ATOM 1603 C CA . GLY A 1 204 ? -6.361 -2.110 32.531 1.00 90.88 204 GLY A CA 1
ATOM 1604 C C . GLY A 1 204 ? -7.841 -2.480 32.548 1.00 90.88 204 GLY A C 1
ATOM 1605 O O . GLY A 1 204 ? -8.347 -3.119 31.624 1.00 90.88 204 GLY A O 1
ATOM 1606 N N . LYS A 1 205 ? -8.549 -2.071 33.603 1.00 91.25 205 LYS A N 1
ATOM 1607 C CA . LYS A 1 205 ? -10.007 -2.196 33.717 1.00 91.25 205 LYS A CA 1
ATOM 1608 C C . LYS A 1 205 ? -10.600 -0.787 33.893 1.00 91.25 205 LYS A C 1
ATOM 1610 O O . LYS A 1 205 ? -10.714 -0.347 35.032 1.00 91.25 205 LYS A O 1
ATOM 1615 N N . PRO A 1 206 ? -10.944 -0.061 32.811 1.00 94.62 206 PRO A N 1
ATOM 1616 C CA . PRO A 1 206 ? -11.031 -0.502 31.413 1.00 94.62 206 PRO A CA 1
ATOM 1617 C C . PRO A 1 206 ? -9.702 -0.439 30.641 1.00 94.62 206 PRO A C 1
ATOM 1619 O O . PRO A 1 206 ? -8.733 0.181 31.077 1.00 94.62 206 PRO A O 1
ATOM 1622 N N . VAL A 1 207 ? -9.687 -1.056 29.457 1.00 97.62 207 VAL A N 1
ATOM 1623 C CA . VAL A 1 207 ? -8.662 -0.834 28.427 1.00 97.62 207 VAL A CA 1
ATOM 1624 C C . VAL A 1 207 ? -8.958 0.501 27.762 1.00 97.62 207 VAL A C 1
ATOM 1626 O O . VAL A 1 207 ? -10.105 0.734 27.381 1.00 97.62 207 VAL A O 1
ATOM 1629 N N . THR A 1 208 ? -7.962 1.370 27.607 1.00 98.25 208 THR A N 1
ATOM 1630 C CA . THR A 1 208 ? -8.160 2.691 26.998 1.00 98.25 208 THR A CA 1
ATOM 1631 C C . THR A 1 208 ? -7.215 2.919 25.835 1.00 98.25 208 THR A C 1
ATOM 1633 O O . THR A 1 208 ? -6.030 2.627 25.968 1.00 98.25 208 THR A O 1
ATOM 1636 N N . LEU A 1 209 ? -7.727 3.476 24.740 1.00 98.56 209 LEU A N 1
ATOM 1637 C CA . LEU A 1 209 ? -6.956 3.939 23.588 1.00 98.56 209 LEU A CA 1
ATOM 1638 C C . LEU A 1 209 ? -7.213 5.437 23.406 1.00 98.56 209 LEU A C 1
ATOM 1640 O O . LEU A 1 209 ? -8.374 5.853 23.369 1.00 98.56 209 LEU A O 1
ATOM 1644 N N . LEU A 1 210 ? -6.148 6.227 23.301 1.00 98.38 210 LEU A N 1
ATOM 1645 C CA . LEU A 1 210 ? -6.226 7.598 22.810 1.00 98.38 210 LEU A CA 1
ATOM 1646 C C . LEU A 1 210 ? -6.059 7.544 21.295 1.00 98.38 210 LEU A C 1
ATOM 1648 O O . LEU A 1 210 ? -5.064 7.014 20.800 1.00 98.38 210 LEU A O 1
ATOM 1652 N N . MET A 1 211 ? -7.049 8.039 20.565 1.00 97.31 211 MET A N 1
ATOM 1653 C CA . MET A 1 211 ? -7.121 7.912 19.114 1.00 97.31 211 MET A CA 1
ATOM 1654 C C . MET A 1 211 ? -7.348 9.262 18.448 1.00 97.31 211 MET A C 1
ATOM 1656 O O . MET A 1 211 ? -7.989 10.141 19.022 1.00 97.31 211 MET A O 1
ATOM 1660 N N . GLN A 1 212 ? -6.852 9.404 17.223 1.00 95.69 212 GLN A N 1
ATOM 1661 C CA . GLN A 1 212 ? -7.070 10.581 16.393 1.00 95.69 212 GLN A CA 1
ATOM 1662 C C . GLN A 1 212 ? -7.417 10.146 14.972 1.00 95.69 212 GLN A C 1
ATOM 1664 O O . GLN A 1 212 ? -6.702 9.377 14.335 1.00 95.69 212 GLN A O 1
ATOM 1669 N N . GLY A 1 213 ? -8.557 10.625 14.491 1.00 92.06 213 GLY A N 1
ATOM 1670 C CA . GLY A 1 213 ? -9.032 10.384 13.138 1.00 92.06 213 GLY A CA 1
ATOM 1671 C C . GLY A 1 213 ? -9.510 11.680 12.514 1.00 92.06 213 GLY A C 1
ATOM 1672 O O . GLY A 1 213 ? -9.887 12.618 13.219 1.00 92.06 213 GLY A O 1
ATOM 1673 N N . ALA A 1 214 ? -9.516 11.721 11.189 1.00 84.44 214 ALA A N 1
ATOM 1674 C CA . ALA A 1 214 ? -10.062 12.843 10.451 1.00 84.44 214 ALA A CA 1
ATOM 1675 C C . ALA A 1 214 ? -11.590 12.911 10.657 1.00 84.44 214 ALA A C 1
ATOM 1677 O O . ALA A 1 214 ? -12.289 11.905 10.534 1.00 84.44 214 ALA A O 1
ATOM 1678 N N . GLY A 1 215 ? -12.073 14.079 11.086 1.00 80.31 215 GLY A N 1
ATOM 1679 C CA . GLY A 1 215 ? -13.397 14.247 11.689 1.00 80.31 215 GLY A CA 1
ATOM 1680 C C . GLY A 1 215 ? -14.591 13.927 10.787 1.00 80.31 215 GLY A C 1
ATOM 1681 O O . GLY A 1 215 ? -14.495 13.959 9.565 1.00 80.31 215 GLY A O 1
ATOM 1682 N N . GLU A 1 216 ? -15.724 13.635 11.430 1.00 72.19 216 GLU A N 1
ATOM 1683 C CA . GLU A 1 216 ? -17.084 13.510 10.877 1.00 72.19 216 GLU A CA 1
ATOM 1684 C C . GLU A 1 216 ? -17.293 12.450 9.782 1.00 72.19 216 GLU A C 1
ATOM 1686 O O . GLU A 1 216 ? -18.334 12.412 9.118 1.00 72.19 216 GLU A O 1
ATOM 1691 N N . ARG A 1 217 ? -16.336 11.535 9.618 1.00 86.06 217 ARG A N 1
ATOM 1692 C CA . ARG A 1 217 ? -16.414 10.390 8.700 1.00 86.06 217 ARG A CA 1
ATOM 1693 C C . ARG A 1 217 ? -16.479 9.074 9.462 1.00 86.06 217 ARG A C 1
ATOM 1695 O O . ARG A 1 217 ? -16.261 9.043 10.664 1.00 86.06 217 ARG A O 1
ATOM 1702 N N . ASP A 1 218 ? -16.818 7.983 8.787 1.00 89.75 218 ASP A N 1
ATOM 1703 C CA . ASP A 1 218 ? -16.870 6.680 9.447 1.00 89.75 218 ASP A CA 1
ATOM 1704 C C . ASP A 1 218 ? -15.457 6.146 9.709 1.00 89.75 218 ASP A C 1
ATOM 1706 O O . ASP A 1 218 ? -14.588 6.155 8.837 1.00 89.75 218 ASP A O 1
ATOM 1710 N N . ALA A 1 219 ? -15.245 5.650 10.922 1.00 94.06 219 ALA A N 1
ATOM 1711 C CA . ALA A 1 219 ? -14.034 4.976 11.348 1.00 94.06 219 ALA A CA 1
ATOM 1712 C C . ALA A 1 219 ? -14.344 3.598 11.927 1.00 94.06 219 ALA A C 1
ATOM 1714 O O . ALA A 1 219 ? -15.439 3.324 12.428 1.00 94.06 219 ALA A O 1
ATOM 1715 N N . GLU A 1 220 ? -13.343 2.727 11.879 1.00 95.88 220 GLU A N 1
ATOM 1716 C CA . GLU A 1 220 ? -13.411 1.370 12.385 1.00 95.88 220 GLU A CA 1
ATOM 1717 C C . GLU A 1 220 ? -12.156 1.040 13.198 1.00 95.88 220 GLU A C 1
ATOM 1719 O O . GLU A 1 220 ? -11.026 1.260 12.757 1.00 95.88 220 GLU A O 1
ATOM 1724 N N . ILE A 1 221 ? -12.364 0.448 14.374 1.00 97.56 221 ILE A N 1
ATOM 1725 C CA . ILE A 1 221 ? -11.326 -0.259 15.124 1.00 97.56 221 ILE A CA 1
ATOM 1726 C C . ILE A 1 221 ? -11.786 -1.701 15.306 1.00 97.56 221 ILE A C 1
ATOM 1728 O O . ILE A 1 221 ? -12.892 -1.958 15.795 1.00 97.56 221 ILE A O 1
ATOM 1732 N N . VAL A 1 222 ? -10.915 -2.646 14.952 1.00 97.81 222 VAL A N 1
ATOM 1733 C CA . VAL A 1 222 ? -11.162 -4.077 15.137 1.00 97.81 222 VAL A CA 1
ATOM 1734 C C . VAL A 1 222 ? -10.135 -4.661 16.087 1.00 97.81 222 VAL A C 1
ATOM 1736 O O . VAL A 1 222 ? -8.927 -4.544 15.874 1.00 97.81 222 VAL A O 1
ATOM 1739 N N . LEU A 1 223 ? -10.610 -5.321 17.142 1.00 97.88 223 LEU A N 1
ATOM 1740 C CA . LEU A 1 223 ? -9.773 -5.937 18.163 1.00 97.88 223 LEU A CA 1
ATOM 1741 C C . LEU A 1 223 ? -10.024 -7.441 18.269 1.00 97.88 223 LEU A C 1
ATOM 1743 O O . LEU A 1 223 ? -11.146 -7.927 18.164 1.00 97.88 223 LEU A O 1
ATOM 1747 N N . SER A 1 224 ? -8.961 -8.176 18.564 1.00 96.31 224 SER A N 1
ATOM 1748 C CA . SER A 1 224 ? -9.033 -9.526 19.113 1.00 96.31 224 SER A CA 1
ATOM 1749 C C . SER A 1 224 ? -8.911 -9.419 20.630 1.00 96.31 224 SER A C 1
ATOM 1751 O O . SER A 1 224 ? -7.835 -9.090 21.132 1.00 96.31 224 SER A O 1
ATOM 1753 N N . CYS A 1 225 ? -10.001 -9.664 21.354 1.00 95.62 225 CYS A N 1
ATOM 1754 C CA . CYS A 1 225 ? -10.066 -9.591 22.815 1.00 95.62 225 CYS A CA 1
ATOM 1755 C C . CYS A 1 225 ? -11.218 -10.448 23.370 1.00 95.62 225 CYS A C 1
ATOM 1757 O O . CYS A 1 225 ? -12.052 -10.952 22.617 1.00 95.62 225 CYS A O 1
ATOM 1759 N N . LYS A 1 226 ? -11.279 -10.601 24.703 1.00 94.31 226 LYS A N 1
ATOM 1760 C CA . LYS A 1 226 ? -12.453 -11.174 25.390 1.00 94.31 226 LYS A CA 1
ATOM 1761 C C . LYS A 1 226 ? -13.719 -10.361 25.095 1.00 94.31 226 LYS A C 1
ATOM 1763 O O . LYS A 1 226 ? -13.629 -9.220 24.654 1.00 94.31 226 LYS A O 1
ATOM 1768 N N . ARG A 1 227 ? -14.893 -10.946 25.353 1.00 95.12 227 ARG A N 1
ATOM 1769 C CA . ARG A 1 227 ? -16.191 -10.311 25.091 1.00 95.12 227 ARG A CA 1
ATOM 1770 C C . ARG A 1 227 ? -16.353 -9.020 25.900 1.00 95.12 227 ARG A C 1
ATOM 1772 O O . ARG A 1 227 ? -16.466 -9.069 27.117 1.00 95.12 227 ARG A O 1
ATOM 1779 N N . ALA A 1 228 ? -16.396 -7.883 25.215 1.00 96.00 228 ALA A N 1
ATOM 1780 C CA . ALA A 1 228 ? -16.619 -6.583 25.818 1.00 96.00 228 ALA A CA 1
ATOM 1781 C C . ALA A 1 228 ? -18.037 -6.492 26.392 1.00 96.00 228 ALA A C 1
ATOM 1783 O O . ALA A 1 228 ? -19.012 -6.892 25.753 1.00 96.00 228 ALA A O 1
ATOM 1784 N N . LYS A 1 229 ? -18.138 -5.935 27.597 1.00 96.38 229 LYS A N 1
ATOM 1785 C CA . LYS A 1 229 ? -19.391 -5.584 28.270 1.00 96.38 229 LYS A CA 1
ATOM 1786 C C . LYS A 1 229 ? -19.875 -4.211 27.825 1.00 96.38 229 LYS A C 1
ATOM 1788 O O . LYS A 1 229 ? -21.053 -4.029 27.535 1.00 96.38 229 LYS A O 1
ATOM 1793 N N . ILE A 1 230 ? -18.964 -3.236 27.786 1.00 97.75 230 ILE A N 1
ATOM 1794 C CA . ILE A 1 230 ? -19.273 -1.848 27.433 1.00 97.75 230 ILE A CA 1
ATOM 1795 C C . ILE A 1 230 ? -18.116 -1.250 26.636 1.00 97.75 230 ILE A C 1
ATOM 1797 O O . ILE A 1 230 ? -16.954 -1.388 27.016 1.00 97.75 230 ILE A O 1
ATOM 1801 N N . VAL A 1 231 ? -18.454 -0.531 25.569 1.00 98.38 231 VAL A N 1
ATOM 1802 C CA . VAL A 1 231 ? -17.536 0.317 24.809 1.00 98.38 231 VAL A CA 1
ATOM 1803 C C . VAL A 1 231 ? -18.003 1.763 24.939 1.00 98.38 231 VAL A C 1
ATOM 1805 O O . VAL A 1 231 ? -19.201 2.039 24.836 1.00 98.38 231 VAL A O 1
ATOM 1808 N N . ARG A 1 232 ? -17.074 2.683 25.204 1.00 98.44 232 ARG A N 1
ATOM 1809 C CA . ARG A 1 232 ? -17.341 4.122 25.288 1.00 98.44 232 ARG A CA 1
ATOM 1810 C C . ARG A 1 232 ? -16.362 4.922 24.446 1.00 98.44 232 ARG A C 1
ATOM 1812 O O . ARG A 1 232 ? -15.181 4.593 24.435 1.00 98.44 232 ARG A O 1
ATOM 1819 N N . ILE A 1 233 ? -16.845 5.993 23.832 1.00 97.75 233 ILE A N 1
ATOM 1820 C CA . ILE A 1 233 ? -16.033 7.026 23.185 1.00 97.75 233 ILE A CA 1
ATOM 1821 C C . ILE A 1 233 ? -16.318 8.328 23.916 1.00 97.75 233 ILE A C 1
ATOM 1823 O O . ILE A 1 233 ? -17.478 8.714 24.048 1.00 97.75 233 ILE A O 1
ATOM 1827 N N . ASP A 1 234 ? -15.276 8.940 24.475 1.00 97.12 234 ASP A N 1
ATOM 1828 C CA . ASP A 1 234 ? -15.376 10.164 25.283 1.00 97.12 234 ASP A CA 1
ATOM 1829 C C . ASP A 1 234 ? -16.444 10.047 26.388 1.00 97.12 234 ASP A C 1
ATOM 1831 O O . ASP A 1 234 ? -17.261 10.932 26.622 1.00 97.12 234 ASP A O 1
ATOM 1835 N N . GLY A 1 235 ? -16.490 8.878 27.036 1.00 96.69 235 GLY A N 1
ATOM 1836 C CA . GLY A 1 235 ? -17.443 8.565 28.106 1.00 96.69 235 GLY A CA 1
ATOM 1837 C C . GLY A 1 235 ? -18.850 8.161 27.641 1.00 96.69 235 GLY A C 1
ATOM 1838 O O . GLY A 1 235 ? -19.585 7.546 28.417 1.00 96.69 235 GLY A O 1
ATOM 1839 N N . LYS A 1 236 ? -19.222 8.398 26.379 1.00 97.56 236 LYS A N 1
ATOM 1840 C CA . LYS A 1 236 ? -20.537 8.032 25.830 1.00 97.56 236 LYS A CA 1
ATOM 1841 C C . LYS A 1 236 ? -20.541 6.591 25.331 1.00 97.56 236 LYS A C 1
ATOM 1843 O O . LYS A 1 236 ? -19.592 6.158 24.684 1.00 97.56 236 LYS A O 1
ATOM 1848 N N . LYS A 1 237 ? -21.598 5.827 25.634 1.00 97.94 237 LYS A N 1
ATOM 1849 C CA . LYS A 1 237 ? -21.738 4.429 25.186 1.00 97.94 237 LYS A CA 1
ATOM 1850 C C . LYS A 1 237 ? -21.757 4.376 23.655 1.00 97.94 237 LYS A C 1
ATOM 1852 O O . LYS A 1 237 ? -22.552 5.072 23.035 1.00 97.94 237 LYS A O 1
ATOM 1857 N N . ASN A 1 238 ? -20.915 3.528 23.073 1.00 97.81 238 ASN A N 1
ATOM 1858 C CA . ASN A 1 238 ? -20.846 3.305 21.633 1.00 97.81 238 ASN A CA 1
ATOM 1859 C C . ASN A 1 238 ? -21.296 1.872 21.308 1.00 97.81 238 ASN A C 1
ATOM 1861 O O . ASN A 1 238 ? -20.906 0.944 22.028 1.00 97.81 238 ASN A O 1
ATOM 1865 N N . PRO A 1 239 ? -22.097 1.655 20.251 1.00 96.50 239 PRO A N 1
ATOM 1866 C CA . PRO A 1 239 ? -22.432 0.311 19.800 1.00 96.50 239 PRO A CA 1
ATOM 1867 C C . PRO A 1 239 ? -21.181 -0.442 19.331 1.00 96.50 239 PRO A C 1
ATOM 1869 O O . PRO A 1 239 ? -20.193 0.143 18.884 1.00 96.50 239 PRO A O 1
ATOM 1872 N N . PHE A 1 240 ? -21.219 -1.764 19.444 1.00 97.19 240 PHE A N 1
ATOM 1873 C CA . PHE A 1 240 ? -20.158 -2.649 18.980 1.00 97.19 240 PHE A CA 1
ATOM 1874 C C . PHE A 1 240 ? -20.740 -4.024 18.669 1.00 97.19 240 PHE A C 1
ATOM 1876 O O . PHE A 1 240 ? -21.762 -4.407 19.235 1.00 97.19 240 PHE A O 1
ATOM 1883 N N . ASN A 1 241 ? -20.061 -4.776 17.806 1.00 96.69 241 ASN A N 1
ATOM 1884 C CA . ASN A 1 241 ? -20.465 -6.122 17.408 1.00 96.69 241 ASN A CA 1
ATOM 1885 C C . ASN A 1 241 ? -19.292 -7.098 17.516 1.00 96.69 241 ASN A C 1
ATOM 1887 O O . ASN A 1 241 ? -18.133 -6.691 17.466 1.00 96.69 241 ASN A O 1
ATOM 1891 N N . TYR A 1 242 ? -19.595 -8.393 17.617 1.00 96.62 242 TYR A N 1
ATOM 1892 C CA . TYR A 1 242 ? -18.607 -9.460 17.457 1.00 96.62 242 TYR A CA 1
ATOM 1893 C C . TYR A 1 242 ? -18.864 -10.213 16.159 1.00 96.62 242 TYR A C 1
ATOM 1895 O O . TYR A 1 242 ? -19.965 -10.710 15.943 1.00 96.62 242 TYR A O 1
ATOM 1903 N N . VAL A 1 243 ? -17.845 -10.329 15.309 1.00 93.12 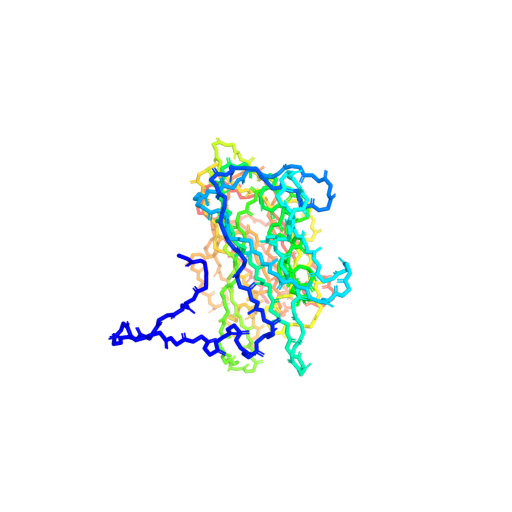243 VAL A N 1
ATOM 1904 C CA . VAL A 1 243 ? -17.918 -11.100 14.059 1.00 93.12 243 VAL A CA 1
ATOM 1905 C C . VAL A 1 243 ? -16.655 -11.939 13.940 1.00 93.12 243 VAL A C 1
ATOM 1907 O O . VAL A 1 243 ? -15.552 -11.403 14.012 1.00 93.12 243 VAL A O 1
ATOM 1910 N N . GLY A 1 244 ? -16.802 -13.259 13.801 1.00 90.88 244 GLY A N 1
ATOM 1911 C CA . GLY A 1 244 ? -15.657 -14.177 13.744 1.00 90.88 244 GLY A CA 1
ATOM 1912 C C . GLY A 1 244 ? -14.748 -14.104 14.979 1.00 90.88 244 GLY A C 1
ATOM 1913 O O . GLY A 1 244 ? -13.536 -14.243 14.856 1.00 90.88 244 GLY A O 1
ATOM 1914 N N . GLY A 1 245 ? -15.313 -13.811 16.157 1.00 93.50 245 GLY A N 1
ATOM 1915 C CA . GLY A 1 245 ? -14.558 -13.643 17.406 1.00 93.50 245 GLY A CA 1
ATOM 1916 C C . GLY A 1 245 ? -13.823 -12.304 17.553 1.00 93.50 245 GLY A C 1
ATOM 1917 O O . GLY A 1 245 ? -13.136 -12.103 18.551 1.00 93.50 245 GLY A O 1
ATOM 1918 N N . LEU A 1 246 ? -13.975 -11.375 16.603 1.00 96.75 246 LEU A N 1
ATOM 1919 C CA . LEU A 1 246 ? -13.365 -10.047 16.654 1.00 96.75 246 LEU A CA 1
ATOM 1920 C C . LEU A 1 246 ? -14.373 -8.993 17.110 1.00 96.75 246 LEU A C 1
ATOM 1922 O O . LEU A 1 246 ? -15.482 -8.933 16.579 1.00 96.75 246 LEU A O 1
ATOM 1926 N N . LEU A 1 247 ? -13.962 -8.149 18.057 1.00 98.00 247 LEU A N 1
ATOM 1927 C CA . LEU A 1 247 ? -14.692 -6.959 18.481 1.00 98.00 247 LEU A CA 1
ATOM 1928 C C . LEU A 1 247 ? -14.562 -5.885 17.405 1.00 98.00 247 LEU A C 1
ATOM 1930 O O . LEU A 1 247 ? -13.454 -5.439 17.117 1.00 98.00 247 LEU A O 1
ATOM 1934 N N . LYS A 1 248 ? -15.688 -5.449 16.851 1.00 97.44 248 LYS A N 1
ATOM 1935 C CA . LYS A 1 248 ? -15.772 -4.395 15.840 1.00 97.44 248 LYS A CA 1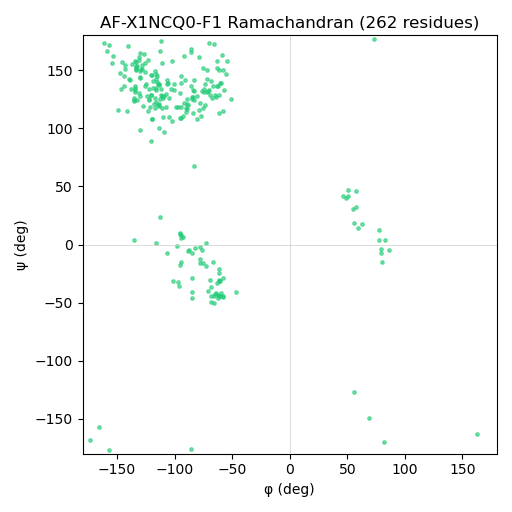
ATOM 1936 C C . LYS A 1 248 ? -16.461 -3.175 16.420 1.00 97.44 248 LYS A C 1
ATOM 1938 O O . LYS A 1 248 ? -17.579 -3.272 16.933 1.00 97.44 248 LYS A O 1
ATOM 1943 N N . ILE A 1 249 ? -15.785 -2.039 16.329 1.00 97.31 249 ILE A N 1
ATOM 1944 C CA . ILE A 1 249 ? -16.246 -0.760 16.855 1.00 97.31 249 ILE A CA 1
ATOM 1945 C C . ILE A 1 249 ? -16.267 0.218 15.689 1.00 97.31 249 ILE A C 1
ATOM 1947 O O . ILE A 1 249 ? -15.219 0.543 15.136 1.00 97.31 249 ILE A O 1
ATOM 1951 N N . HIS A 1 250 ? -17.466 0.676 15.338 1.00 95.88 250 HIS A N 1
ATOM 1952 C CA . HIS A 1 250 ? -17.672 1.732 14.353 1.00 95.88 250 HIS A CA 1
ATOM 1953 C C . HIS A 1 250 ? -18.063 3.017 15.067 1.00 95.88 250 HIS A C 1
ATOM 1955 O O . HIS A 1 250 ? -18.842 2.979 16.024 1.00 95.88 250 HIS A O 1
ATOM 1961 N N . PHE A 1 251 ? -17.521 4.139 14.615 1.00 94.94 251 PHE A N 1
ATOM 1962 C CA . PHE A 1 251 ? -17.788 5.451 15.193 1.00 94.94 251 PHE A CA 1
ATOM 1963 C C . PHE A 1 251 ? -17.411 6.559 14.214 1.00 94.94 251 PHE A C 1
ATOM 1965 O O . PHE A 1 251 ? -16.820 6.291 13.172 1.00 94.94 251 PHE A O 1
ATOM 1972 N N . LYS A 1 252 ? -17.734 7.803 14.571 1.00 94.06 252 LYS A N 1
ATOM 1973 C CA . LYS A 1 252 ? -17.319 8.987 13.821 1.00 94.06 252 LYS A CA 1
ATOM 1974 C C . LYS A 1 252 ? -16.238 9.736 14.594 1.00 94.06 252 LYS A C 1
ATOM 1976 O O . LYS A 1 252 ? -16.532 10.162 15.716 1.00 94.06 252 LYS A O 1
ATOM 1981 N N . PRO A 1 253 ? -15.015 9.890 14.054 1.00 93.19 253 PRO A N 1
ATOM 1982 C CA . PRO A 1 253 ? -14.001 10.706 14.687 1.00 93.19 253 PRO A CA 1
ATOM 1983 C C . PRO A 1 253 ? -14.462 12.158 14.803 1.00 93.19 253 PRO A C 1
ATOM 1985 O O . PRO A 1 253 ? -15.200 12.649 13.953 1.00 93.19 253 PRO A O 1
ATOM 1988 N N . SER A 1 254 ? -14.006 12.875 15.822 1.00 92.12 254 SER A N 1
ATOM 1989 C CA . SER A 1 254 ? -14.338 14.295 16.016 1.00 92.12 254 SER A CA 1
ATOM 1990 C C . SER A 1 254 ? -13.377 15.254 15.303 1.00 92.12 254 SER A C 1
ATOM 1992 O O . SER A 1 254 ? -13.568 16.465 15.359 1.00 92.12 254 SER A O 1
ATOM 1994 N N . GLY A 1 255 ? -12.302 14.743 14.690 1.00 90.88 255 GLY A N 1
ATOM 1995 C CA . GLY A 1 255 ? -11.178 15.552 14.201 1.00 90.88 255 GLY A CA 1
ATOM 1996 C C . GLY A 1 255 ? -10.200 15.968 15.306 1.00 90.88 255 GLY A C 1
ATOM 1997 O O . GLY A 1 255 ? -9.129 16.495 15.017 1.00 90.88 255 GLY A O 1
ATOM 1998 N N . LYS A 1 256 ? -10.542 15.702 16.571 1.00 93.25 256 LYS A N 1
ATOM 1999 C CA . LYS A 1 256 ? -9.690 15.889 17.750 1.00 93.25 256 LYS A CA 1
ATOM 2000 C C . LYS A 1 256 ? -9.318 14.529 18.338 1.00 93.25 256 LYS A C 1
ATOM 2002 O O . LYS A 1 256 ? -9.805 13.488 17.894 1.00 93.25 256 LYS A O 1
ATOM 2007 N N . GLN A 1 257 ? -8.457 14.537 19.352 1.00 97.00 257 GLN A N 1
ATOM 2008 C CA . GLN A 1 257 ? -8.192 13.334 20.132 1.00 97.00 257 GLN A CA 1
ATOM 2009 C C . GLN A 1 257 ? -9.469 12.867 20.835 1.00 97.00 257 GLN A C 1
ATOM 2011 O O . GLN A 1 257 ? -10.203 13.671 21.411 1.00 97.00 257 GLN A O 1
ATOM 2016 N N . GLN A 1 258 ? -9.711 11.563 20.794 1.00 97.19 258 GLN A N 1
ATOM 2017 C CA . GLN A 1 258 ? -10.829 10.915 21.466 1.00 97.19 258 GLN A CA 1
ATOM 2018 C C . GLN A 1 258 ? -10.341 9.730 22.277 1.00 97.19 258 GLN A C 1
ATOM 2020 O O . GLN A 1 258 ? -9.370 9.059 21.925 1.00 97.19 258 GLN A O 1
ATOM 2025 N N . LYS A 1 259 ? -11.041 9.444 23.369 1.00 98.25 259 LYS A N 1
ATOM 2026 C CA . LYS A 1 259 ? -10.725 8.331 24.255 1.00 98.25 259 LYS A CA 1
ATOM 2027 C C . LYS A 1 259 ? -11.714 7.197 24.052 1.00 98.25 259 LYS A C 1
ATOM 2029 O O . LYS A 1 259 ? -12.862 7.267 24.493 1.00 98.25 259 LYS A O 1
ATOM 2034 N N . LEU A 1 260 ? -11.238 6.104 23.468 1.00 98.38 260 LEU A N 1
ATOM 2035 C CA . LEU A 1 260 ? -11.948 4.832 23.443 1.00 98.38 260 LEU A CA 1
ATOM 2036 C C . LEU A 1 260 ? -11.677 4.073 24.747 1.00 98.38 260 LEU A C 1
ATOM 2038 O O . LEU A 1 260 ? -10.528 3.867 25.124 1.00 98.38 260 LEU A O 1
ATOM 2042 N N . SER A 1 261 ? -12.727 3.644 25.445 1.00 98.19 261 SER A N 1
ATOM 2043 C CA . SER A 1 261 ? -12.640 2.815 26.653 1.00 98.19 261 SER A CA 1
ATOM 2044 C C . SER A 1 261 ? -13.445 1.530 26.483 1.00 98.19 261 SER A C 1
ATOM 2046 O O . SER A 1 261 ? -14.631 1.578 26.159 1.00 98.19 261 SER A O 1
ATOM 2048 N N . ILE A 1 262 ? -12.815 0.383 26.729 1.00 98.12 262 ILE A N 1
ATOM 2049 C CA . ILE A 1 262 ? -13.400 -0.949 26.552 1.00 98.12 262 ILE A CA 1
ATOM 2050 C C . ILE A 1 262 ? -13.364 -1.686 27.891 1.00 98.12 262 ILE A C 1
ATOM 2052 O O . ILE A 1 262 ? -12.300 -1.949 28.456 1.00 98.12 262 ILE A O 1
ATOM 2056 N N . GLN A 1 263 ? -14.540 -2.038 28.396 1.00 96.88 263 GLN A N 1
ATOM 2057 C CA . GLN A 1 263 ? -14.702 -2.879 29.575 1.00 96.88 263 GLN A CA 1
ATOM 2058 C C . GLN A 1 263 ? -14.873 -4.330 29.121 1.00 96.88 263 GLN A C 1
ATOM 2060 O O . GLN A 1 263 ? -15.900 -4.662 28.531 1.00 96.88 263 GLN A O 1
ATOM 2065 N N . LEU A 1 264 ? -13.853 -5.159 29.359 1.00 92.31 264 LEU A N 1
ATOM 2066 C CA . LEU A 1 264 ? -13.828 -6.593 29.034 1.00 92.31 264 LEU A CA 1
ATOM 2067 C C . LEU A 1 264 ? -14.457 -7.473 30.128 1.00 92.31 264 LEU A C 1
ATOM 2069 O O . LEU A 1 264 ? -14.725 -6.968 31.245 1.00 92.31 264 LEU A O 1
#

Organism: NCBI:txid412755